Protein AF-A0A6N4QS12-F1 (afdb_monomer_lite)

Sequence (215 aa):
MDNYFQKQSEAKKLLQSVQGITNFDAVATWDSNASDQIKILFESNFVLNNQINDLNKQLIKAKTDYQSIPFFKRLFTSKFPIRKIENQISLSKSHISENTSLAEQLQEWIDKTPDDISQAKALLVELKQIKKELTILKKEISASIRSTNQQARAKNSQIANQYFSNSKYKQIQRIGVRAEKESALRMHESEKEEVESQIIEVEKMILWIERIKNS

Radius of gyration: 29.49 Å; chains: 1; bounding box: 70×46×79 Å

Organism: NCBI:txid2484968

pLDDT: mean 92.4, std 5.66, range [53.25, 98.06]

Structure (mmCIF, N/CA/C/O backbone):
data_AF-A0A6N4QS12-F1
#
_entry.id   AF-A0A6N4QS12-F1
#
loop_
_atom_site.group_PDB
_atom_site.id
_atom_site.type_symbol
_atom_site.label_atom_id
_atom_site.label_alt_id
_atom_site.label_comp_id
_atom_site.label_asym_id
_atom_site.label_entity_id
_atom_site.label_seq_id
_atom_site.pdbx_PDB_ins_code
_atom_site.Cartn_x
_atom_site.Cartn_y
_atom_site.Cartn_z
_atom_site.occupancy
_atom_site.B_iso_or_equiv
_atom_site.auth_seq_id
_atom_site.auth_comp_id
_atom_site.auth_asym_id
_atom_site.auth_atom_id
_atom_site.pdbx_PDB_model_num
ATOM 1 N N . MET A 1 1 ? 9.497 9.973 -25.816 1.00 53.25 1 MET A N 1
ATOM 2 C CA . MET A 1 1 ? 9.010 10.022 -24.419 1.00 53.25 1 MET A CA 1
ATOM 3 C C . MET A 1 1 ? 7.510 9.772 -24.345 1.00 53.25 1 MET A C 1
ATOM 5 O O . MET A 1 1 ? 7.083 9.151 -23.386 1.00 53.25 1 MET A O 1
ATOM 9 N N . ASP A 1 2 ? 6.741 10.163 -25.363 1.00 60.22 2 ASP A N 1
ATOM 10 C CA . ASP A 1 2 ? 5.268 10.094 -25.379 1.00 60.22 2 ASP A CA 1
ATOM 11 C C . ASP A 1 2 ? 4.677 8.699 -25.112 1.00 60.22 2 ASP A C 1
ATOM 13 O O . ASP A 1 2 ? 3.676 8.579 -24.415 1.00 60.22 2 ASP A O 1
ATOM 17 N N . ASN A 1 3 ? 5.353 7.633 -25.551 1.00 75.00 3 ASN A N 1
ATOM 18 C CA . ASN A 1 3 ? 4.893 6.258 -25.331 1.00 75.00 3 ASN A CA 1
ATOM 19 C C . ASN A 1 3 ? 4.964 5.825 -23.841 1.00 75.00 3 ASN A C 1
ATOM 21 O O . ASN A 1 3 ? 4.116 5.076 -23.370 1.00 75.00 3 ASN A O 1
ATOM 25 N N . TYR A 1 4 ? 5.914 6.343 -23.047 1.00 75.69 4 TYR A N 1
ATOM 26 C CA . TYR A 1 4 ? 6.020 5.984 -21.620 1.00 75.69 4 TYR A CA 1
ATOM 27 C C . TYR A 1 4 ? 4.873 6.569 -20.793 1.00 75.69 4 TYR A C 1
ATOM 29 O O . TYR A 1 4 ? 4.235 5.857 -20.020 1.00 75.69 4 TYR A O 1
ATOM 37 N N . PHE A 1 5 ? 4.578 7.854 -20.997 1.00 80.12 5 PHE A N 1
ATOM 38 C CA . PHE A 1 5 ? 3.471 8.519 -20.312 1.00 80.12 5 PHE A CA 1
ATOM 39 C C . PHE A 1 5 ? 2.121 7.924 -20.706 1.00 80.12 5 PHE A C 1
ATOM 41 O O . PHE A 1 5 ? 1.229 7.835 -19.865 1.00 80.12 5 PHE A O 1
ATOM 48 N N . GLN A 1 6 ? 1.981 7.471 -21.954 1.00 87.88 6 GLN A N 1
ATOM 49 C CA . GLN A 1 6 ? 0.783 6.772 -22.397 1.00 87.88 6 GLN A CA 1
ATOM 50 C C . GLN A 1 6 ? 0.578 5.457 -21.629 1.00 87.88 6 GLN A C 1
ATOM 52 O O . GLN A 1 6 ? -0.483 5.272 -21.037 1.00 87.88 6 GLN A O 1
ATOM 57 N N . LYS A 1 7 ? 1.609 4.606 -21.533 1.00 88.25 7 LYS A N 1
ATOM 58 C CA . LYS A 1 7 ? 1.544 3.334 -20.786 1.00 88.25 7 LYS A CA 1
ATOM 59 C C . LYS A 1 7 ? 1.200 3.532 -19.307 1.00 88.25 7 LYS A C 1
ATOM 61 O O . LYS A 1 7 ? 0.368 2.820 -18.749 1.00 88.25 7 LYS A O 1
ATOM 66 N N . GLN A 1 8 ? 1.810 4.525 -18.661 1.00 90.75 8 GLN A N 1
ATOM 67 C CA . GLN A 1 8 ? 1.498 4.857 -17.268 1.00 90.75 8 GLN A CA 1
ATOM 68 C C . GLN A 1 8 ? 0.075 5.412 -17.111 1.00 90.75 8 GLN A C 1
ATOM 70 O O . GLN A 1 8 ? -0.607 5.106 -16.136 1.00 90.75 8 GLN A O 1
ATOM 75 N N . SER A 1 9 ? -0.384 6.224 -18.066 1.00 92.62 9 SER A N 1
ATOM 76 C CA . SER A 1 9 ? -1.746 6.768 -18.081 1.00 92.62 9 SER A CA 1
ATOM 77 C C . SER A 1 9 ? -2.791 5.662 -18.212 1.00 92.62 9 SER A C 1
ATOM 79 O O . SER A 1 9 ? -3.781 5.665 -17.487 1.00 92.62 9 SER A O 1
ATOM 81 N N . GLU A 1 10 ? -2.554 4.683 -19.081 1.00 93.69 10 GLU A N 1
ATOM 82 C CA . GLU A 1 10 ? -3.431 3.521 -19.258 1.00 93.69 10 GLU A CA 1
ATOM 83 C C . GLU A 1 10 ? -3.508 2.667 -17.986 1.00 93.69 10 GLU A C 1
ATOM 85 O O . GLU A 1 10 ? -4.609 2.365 -17.529 1.00 93.69 10 GLU A O 1
ATOM 90 N N . ALA A 1 11 ? -2.375 2.386 -17.333 1.00 93.94 11 ALA A N 1
ATOM 91 C CA . ALA A 1 11 ? -2.362 1.685 -16.045 1.00 93.94 11 ALA A CA 1
ATOM 92 C C . ALA A 1 11 ? -3.146 2.446 -14.959 1.00 93.94 11 ALA A C 1
ATOM 94 O O . ALA A 1 11 ? -3.966 1.866 -14.250 1.00 93.94 11 ALA A O 1
ATOM 95 N N . LYS A 1 12 ? -2.963 3.771 -14.868 1.00 94.62 12 LYS A N 1
ATOM 96 C CA . LYS A 1 12 ? -3.715 4.623 -13.929 1.00 94.62 12 LYS A CA 1
ATOM 97 C C . LYS A 1 12 ? -5.219 4.612 -14.215 1.00 94.62 12 LYS A C 1
ATOM 99 O O . LYS A 1 12 ? -6.007 4.604 -13.275 1.00 94.62 12 LYS A O 1
ATOM 104 N N . LYS A 1 13 ? -5.628 4.580 -15.487 1.00 94.62 13 LYS A N 1
ATOM 105 C CA . LYS A 1 13 ? -7.044 4.456 -15.872 1.00 94.62 13 LYS A CA 1
ATOM 106 C C . LYS A 1 13 ? -7.632 3.114 -15.441 1.00 94.62 13 LYS A C 1
ATOM 108 O O . LYS A 1 13 ? -8.736 3.107 -14.908 1.00 94.62 13 LYS A O 1
ATOM 113 N N . LEU A 1 14 ? -6.898 2.014 -15.621 1.00 95.06 14 LEU A N 1
ATOM 114 C CA . LEU A 1 14 ? -7.337 0.685 -15.178 1.00 95.06 14 LEU A CA 1
ATOM 115 C C . LEU A 1 14 ? -7.506 0.621 -13.655 1.00 95.06 14 LEU A C 1
ATOM 117 O O . LEU A 1 14 ? -8.523 0.126 -13.173 1.00 95.06 14 LEU A O 1
ATOM 121 N N . LEU A 1 15 ? -6.567 1.196 -12.898 1.00 94.50 15 LEU A N 1
ATOM 122 C CA . LEU A 1 15 ? -6.684 1.304 -11.440 1.00 94.50 15 LEU A CA 1
ATOM 123 C C . LEU A 1 15 ? -7.900 2.136 -11.012 1.00 94.50 15 LEU A C 1
ATOM 125 O O . LEU A 1 15 ? -8.557 1.814 -10.029 1.00 94.50 15 LEU A O 1
ATOM 129 N N . GLN A 1 16 ? -8.237 3.193 -11.751 1.00 93.56 16 GLN A N 1
ATOM 130 C CA . GLN A 1 16 ? -9.431 3.995 -11.470 1.00 93.56 16 GLN A CA 1
ATOM 131 C C . GLN A 1 16 ? -10.731 3.264 -11.832 1.00 93.56 16 GLN A C 1
ATOM 133 O O . GLN A 1 16 ? -11.745 3.455 -11.162 1.00 93.56 16 GLN A O 1
ATOM 138 N N . SER A 1 17 ? -10.723 2.424 -12.871 1.00 93.38 17 SER A N 1
ATOM 139 C CA . SER A 1 17 ? -11.929 1.734 -13.337 1.00 93.38 17 SER A CA 1
ATOM 140 C C . SER A 1 17 ? -12.333 0.538 -12.476 1.00 93.38 17 SER A C 1
ATOM 142 O O . SER A 1 17 ? -13.493 0.139 -12.544 1.00 93.38 17 SER A O 1
ATOM 144 N N . VAL A 1 18 ? -11.433 -0.018 -11.654 1.00 92.25 18 VAL A N 1
ATOM 145 C CA . VAL A 1 18 ? -11.703 -1.231 -10.850 1.00 92.25 18 VAL A CA 1
ATOM 146 C C . VAL A 1 18 ? -12.925 -1.069 -9.933 1.00 92.25 18 VAL A C 1
ATOM 148 O O . VAL A 1 18 ? -13.795 -1.936 -9.841 1.00 92.25 18 VAL A O 1
ATOM 151 N N . GLN A 1 19 ? -13.098 0.119 -9.347 1.00 86.25 19 GLN A N 1
ATOM 152 C CA . GLN A 1 19 ? -14.243 0.437 -8.488 1.00 86.25 19 GLN A CA 1
ATOM 153 C C . GLN A 1 19 ? -15.570 0.538 -9.255 1.00 86.25 19 GLN A C 1
ATOM 155 O O . GLN A 1 19 ? -16.639 0.522 -8.642 1.00 86.25 19 GLN A O 1
ATOM 160 N N . GLY A 1 20 ? -15.525 0.644 -10.584 1.00 89.25 20 GLY A N 1
ATOM 161 C CA . GLY A 1 20 ? -16.687 0.683 -11.468 1.00 89.25 20 GLY A CA 1
ATOM 162 C C . GLY A 1 20 ? -17.185 -0.692 -11.910 1.00 89.25 20 GLY A C 1
ATOM 163 O O . GLY A 1 20 ? -18.248 -0.763 -12.517 1.00 89.25 20 GLY A O 1
ATOM 164 N N . ILE A 1 21 ? -16.462 -1.774 -11.603 1.00 91.50 21 ILE A N 1
ATOM 165 C CA . ILE A 1 21 ? -16.821 -3.128 -12.039 1.00 91.50 21 ILE A CA 1
ATOM 166 C C . ILE A 1 21 ? -18.087 -3.606 -11.325 1.00 91.50 21 ILE A C 1
ATOM 168 O O . ILE A 1 21 ? -18.185 -3.543 -10.095 1.00 91.50 21 ILE A O 1
ATOM 172 N N . THR A 1 22 ? -19.066 -4.075 -12.096 1.00 90.81 22 THR A N 1
ATOM 173 C CA . THR A 1 22 ? -20.375 -4.479 -11.572 1.00 90.81 22 THR A CA 1
ATOM 174 C C . THR A 1 22 ? -20.679 -5.959 -11.713 1.00 90.81 22 THR A C 1
ATOM 176 O O . THR A 1 22 ? -21.564 -6.398 -11.009 1.00 90.81 22 THR A O 1
ATOM 179 N N . ASN A 1 23 ? -19.998 -6.740 -12.552 1.00 92.94 23 ASN A N 1
ATOM 180 C CA . ASN A 1 23 ? -20.295 -8.166 -12.747 1.00 92.94 23 ASN A CA 1
ATOM 181 C C . ASN A 1 23 ? -19.023 -8.971 -13.066 1.00 92.94 23 ASN A C 1
ATOM 183 O O . ASN A 1 23 ? -17.971 -8.384 -13.326 1.00 92.94 23 ASN A O 1
ATOM 187 N N . PHE A 1 24 ? -19.125 -10.304 -13.042 1.00 92.62 24 PHE A N 1
ATOM 188 C CA . PHE A 1 24 ? -17.984 -11.208 -13.249 1.00 92.62 24 PHE A CA 1
ATOM 189 C C . PHE A 1 24 ? -17.402 -11.157 -14.674 1.00 92.62 24 PHE A C 1
ATOM 191 O O . PHE A 1 24 ? -16.196 -11.290 -14.850 1.00 92.62 24 PHE A O 1
ATOM 198 N N . ASP A 1 25 ? -18.212 -10.878 -15.698 1.00 92.62 25 ASP A N 1
ATOM 199 C CA . ASP A 1 25 ? -17.697 -10.724 -17.068 1.00 92.62 25 ASP A CA 1
ATOM 200 C C . ASP A 1 25 ? -16.813 -9.470 -17.199 1.00 92.62 25 ASP A C 1
ATOM 202 O O . ASP A 1 25 ? -15.766 -9.474 -17.856 1.00 92.62 25 ASP A O 1
ATOM 206 N N . ALA A 1 26 ? -17.214 -8.380 -16.538 1.00 92.62 26 ALA A N 1
ATOM 207 C CA . ALA A 1 26 ? -16.441 -7.148 -16.461 1.00 92.62 26 ALA A CA 1
ATOM 208 C C . ALA A 1 26 ? -15.182 -7.315 -15.599 1.00 92.62 26 ALA A C 1
ATOM 210 O O . ALA A 1 26 ? -14.161 -6.719 -15.937 1.00 92.62 26 ALA A O 1
ATOM 211 N N . VAL A 1 27 ? -15.242 -8.138 -14.544 1.00 93.44 27 VAL A N 1
ATOM 212 C CA . VAL A 1 27 ? -14.065 -8.593 -13.784 1.00 93.44 27 VAL A CA 1
ATOM 213 C C . VAL A 1 27 ? -13.073 -9.273 -14.724 1.00 93.44 27 VAL A C 1
ATOM 215 O O . VAL A 1 27 ? -11.980 -8.752 -14.912 1.00 93.44 27 VAL A O 1
ATOM 218 N N . ALA A 1 28 ? -13.482 -10.339 -15.417 1.00 93.62 28 ALA A N 1
ATOM 219 C CA . ALA A 1 28 ? -12.588 -11.111 -16.281 1.00 93.62 28 ALA A CA 1
ATOM 220 C C . ALA A 1 28 ? -11.969 -10.252 -17.398 1.00 93.62 28 ALA A C 1
ATOM 222 O O . ALA A 1 28 ? -10.786 -10.367 -17.724 1.00 93.62 28 ALA A O 1
ATOM 223 N N . THR A 1 29 ? -12.764 -9.340 -17.967 1.00 94.94 29 THR A N 1
ATOM 224 C CA . THR A 1 29 ? -12.281 -8.382 -18.971 1.00 94.94 29 THR A CA 1
ATOM 225 C C . THR A 1 29 ? -11.250 -7.421 -18.377 1.00 94.94 29 THR A C 1
ATOM 227 O O . THR A 1 29 ? -10.229 -7.134 -19.006 1.00 94.94 29 THR A O 1
ATOM 230 N N . TRP A 1 30 ? -11.506 -6.899 -17.177 1.00 96.31 30 TRP A N 1
ATOM 231 C CA . TRP A 1 30 ? -10.589 -5.993 -16.494 1.00 96.31 30 TRP A CA 1
ATOM 232 C C . TRP A 1 30 ? -9.296 -6.703 -16.077 1.00 96.31 30 TRP A C 1
ATOM 234 O O . TRP A 1 30 ? -8.229 -6.166 -16.365 1.00 96.31 30 TRP A O 1
ATOM 244 N N . ASP A 1 31 ? -9.370 -7.913 -15.520 1.00 95.00 31 ASP A N 1
ATOM 245 C CA . ASP A 1 31 ? -8.207 -8.712 -15.108 1.00 95.00 31 ASP A CA 1
ATOM 246 C C . ASP A 1 31 ? -7.300 -9.050 -16.291 1.00 95.00 31 ASP A C 1
ATOM 248 O O . ASP A 1 31 ? -6.075 -8.927 -16.196 1.00 95.00 31 ASP A O 1
ATOM 252 N N . SER A 1 32 ? -7.884 -9.408 -17.440 1.00 95.88 32 SER A N 1
ATOM 253 C CA . SER A 1 32 ? -7.122 -9.628 -18.674 1.00 95.88 32 SER A CA 1
ATOM 254 C C . SER A 1 32 ? -6.387 -8.357 -19.103 1.00 95.88 32 SER A C 1
ATOM 256 O O . SER A 1 32 ? -5.185 -8.395 -19.368 1.00 95.88 32 SER A O 1
ATOM 258 N N . ASN A 1 33 ? -7.079 -7.213 -19.125 1.00 96.50 33 ASN A N 1
ATOM 259 C CA . ASN A 1 33 ? -6.479 -5.931 -19.501 1.00 96.50 33 ASN A CA 1
ATOM 260 C C . ASN A 1 33 ? -5.392 -5.486 -18.508 1.00 96.50 33 ASN A C 1
ATOM 262 O O . ASN A 1 33 ? -4.348 -4.980 -18.917 1.00 96.50 33 ASN A O 1
ATOM 266 N N . ALA A 1 34 ? -5.619 -5.678 -17.208 1.00 96.62 34 ALA A N 1
ATOM 267 C CA . ALA A 1 34 ? -4.659 -5.378 -16.152 1.00 96.62 34 ALA A CA 1
ATOM 268 C C . ALA A 1 34 ? -3.407 -6.255 -16.282 1.00 96.62 34 ALA A C 1
ATOM 270 O O . ALA A 1 34 ? -2.291 -5.733 -16.272 1.00 96.62 34 ALA A O 1
ATOM 271 N N . SER A 1 35 ? -3.585 -7.559 -16.502 1.00 96.44 35 SER A N 1
ATOM 272 C CA . SER A 1 35 ? -2.497 -8.519 -16.719 1.00 96.44 35 SER A CA 1
ATOM 273 C C . SER A 1 35 ? -1.647 -8.165 -17.938 1.00 96.44 35 SER A C 1
ATOM 275 O O . SER A 1 35 ? -0.416 -8.220 -17.888 1.00 96.44 35 SER A O 1
ATOM 277 N N . ASP A 1 36 ? -2.280 -7.769 -19.039 1.00 97.19 36 ASP A N 1
ATOM 278 C CA . ASP A 1 36 ? -1.564 -7.343 -20.240 1.00 97.19 36 ASP A CA 1
ATOM 279 C C . ASP A 1 36 ? -0.833 -6.015 -20.024 1.00 97.19 36 ASP A C 1
ATOM 281 O O . ASP A 1 36 ? 0.325 -5.874 -20.431 1.00 97.19 36 ASP A O 1
ATOM 285 N N . GLN A 1 37 ? -1.429 -5.075 -19.287 1.00 97.06 37 GLN A N 1
ATOM 286 C CA . GLN A 1 37 ? -0.754 -3.827 -18.946 1.00 97.06 37 GLN A CA 1
ATOM 287 C C . GLN A 1 37 ? 0.457 -4.045 -18.035 1.00 97.06 37 GLN A C 1
ATOM 289 O O . GLN A 1 37 ? 1.492 -3.404 -18.232 1.00 97.06 37 GLN A O 1
ATOM 294 N N . ILE A 1 38 ? 0.379 -4.975 -17.080 1.00 97.12 38 ILE A N 1
ATOM 295 C CA . ILE A 1 38 ? 1.519 -5.375 -16.241 1.00 97.12 38 ILE A CA 1
ATOM 296 C C . ILE A 1 38 ? 2.683 -5.858 -17.120 1.00 97.12 38 ILE A C 1
ATOM 298 O O . ILE A 1 38 ? 3.818 -5.404 -16.942 1.00 97.12 38 ILE A O 1
ATOM 302 N N . LYS A 1 39 ? 2.419 -6.708 -18.123 1.00 96.75 39 LYS A N 1
ATOM 303 C CA . LYS A 1 39 ? 3.451 -7.165 -19.075 1.00 96.75 39 LYS A CA 1
ATOM 304 C C . LYS A 1 39 ? 4.069 -5.989 -19.833 1.00 96.75 39 LYS A C 1
ATOM 306 O O . LYS A 1 39 ? 5.293 -5.874 -19.885 1.00 96.75 39 LYS A O 1
ATOM 311 N N . ILE A 1 40 ? 3.244 -5.071 -20.343 1.00 95.81 40 ILE A N 1
ATOM 312 C CA . ILE A 1 40 ? 3.698 -3.870 -21.067 1.00 95.81 40 ILE A CA 1
ATOM 313 C C . ILE A 1 40 ? 4.604 -2.986 -20.190 1.00 95.81 40 ILE A C 1
ATOM 315 O O . ILE A 1 40 ? 5.596 -2.426 -20.682 1.00 95.81 40 ILE A O 1
ATOM 319 N N . LEU A 1 41 ? 4.290 -2.848 -18.897 1.00 95.62 41 LEU A N 1
ATOM 320 C CA . LEU A 1 41 ? 5.113 -2.113 -17.931 1.00 95.62 41 LEU A CA 1
ATOM 321 C C . LEU A 1 41 ? 6.453 -2.820 -17.677 1.00 95.62 41 LEU A C 1
ATOM 323 O O . LEU A 1 41 ? 7.495 -2.159 -17.665 1.00 95.62 41 LEU A O 1
ATOM 327 N N . PHE A 1 42 ? 6.468 -4.149 -17.551 1.00 95.31 42 PHE A N 1
ATOM 328 C CA . PHE A 1 42 ? 7.712 -4.910 -17.391 1.00 95.31 42 PHE A CA 1
ATOM 329 C C . PHE A 1 42 ? 8.604 -4.871 -18.634 1.00 95.31 42 PHE A C 1
ATOM 331 O O . PHE A 1 42 ? 9.811 -4.647 -18.514 1.00 95.31 42 PHE A O 1
ATOM 338 N N . GLU A 1 43 ? 8.034 -4.994 -19.831 1.00 95.25 43 GLU A N 1
ATOM 339 C CA . GLU A 1 43 ? 8.768 -4.807 -21.088 1.00 95.25 43 GLU A CA 1
ATOM 340 C C . GLU A 1 43 ? 9.363 -3.397 -21.176 1.00 95.25 43 GLU A C 1
ATOM 342 O O . GLU A 1 43 ? 10.527 -3.212 -21.539 1.00 95.25 43 GLU A O 1
ATOM 347 N N . SER A 1 44 ? 8.591 -2.384 -20.772 1.00 94.19 44 SER A N 1
ATOM 348 C CA . SER A 1 44 ? 9.073 -1.005 -20.674 1.00 94.19 44 SER A CA 1
ATOM 349 C C . SER A 1 44 ? 10.251 -0.879 -19.703 1.00 94.19 44 SER A C 1
ATOM 351 O O . SER A 1 44 ? 11.224 -0.187 -20.005 1.00 94.19 44 SER A O 1
ATOM 353 N N . ASN A 1 45 ? 10.196 -1.552 -18.553 1.00 95.00 45 ASN A N 1
ATOM 354 C CA . ASN A 1 45 ? 11.288 -1.564 -17.580 1.00 95.00 45 ASN A CA 1
ATOM 355 C C . ASN A 1 45 ? 12.541 -2.241 -18.138 1.00 95.00 45 ASN A C 1
ATOM 357 O O . ASN A 1 45 ? 13.649 -1.753 -17.914 1.00 95.00 45 ASN A O 1
ATOM 361 N N . PHE A 1 46 ? 12.390 -3.323 -18.903 1.00 95.75 46 PHE A N 1
ATOM 362 C CA . PHE A 1 46 ? 13.508 -3.975 -19.581 1.00 95.75 46 PHE A CA 1
ATOM 363 C C . PHE A 1 46 ? 14.207 -3.026 -20.567 1.00 95.75 46 PHE A C 1
ATOM 365 O O . PHE A 1 46 ? 15.431 -2.879 -20.527 1.00 95.75 46 PHE A O 1
ATOM 372 N N . VAL A 1 47 ? 13.439 -2.309 -21.394 1.00 94.94 47 VAL A N 1
ATOM 373 C CA . VAL A 1 47 ? 13.980 -1.307 -22.331 1.00 94.94 47 VAL A CA 1
ATOM 374 C C . VAL A 1 47 ? 14.708 -0.183 -21.587 1.00 94.94 47 VAL A C 1
ATOM 376 O O . VAL A 1 47 ? 15.837 0.159 -21.947 1.00 94.94 47 VAL A O 1
ATOM 379 N N . LEU A 1 48 ? 14.111 0.360 -20.521 1.00 94.44 48 LEU A N 1
ATOM 380 C CA . LEU A 1 48 ? 14.726 1.417 -19.710 1.00 94.44 48 LEU A CA 1
ATOM 381 C C . LEU A 1 48 ? 16.014 0.947 -19.024 1.00 94.44 48 LEU A C 1
ATOM 383 O O . LEU A 1 48 ? 16.986 1.698 -18.979 1.00 94.44 48 LEU A O 1
ATOM 387 N N . ASN A 1 49 ? 16.065 -0.293 -18.537 1.00 96.19 49 ASN A N 1
ATOM 388 C CA . ASN A 1 49 ? 17.277 -0.868 -17.953 1.00 96.19 49 ASN A CA 1
ATOM 389 C C . ASN A 1 49 ? 18.407 -0.990 -18.982 1.00 96.19 49 ASN A C 1
ATOM 391 O O . ASN A 1 49 ? 19.545 -0.613 -18.691 1.00 96.19 49 ASN A O 1
ATOM 395 N N . ASN A 1 50 ? 18.104 -1.436 -20.202 1.00 96.19 50 ASN A N 1
ATOM 396 C CA . ASN A 1 50 ? 19.091 -1.473 -21.284 1.00 96.19 50 ASN A CA 1
ATOM 397 C C . ASN A 1 50 ? 19.594 -0.065 -21.632 1.00 96.19 50 ASN A C 1
ATOM 399 O O . ASN A 1 50 ? 20.802 0.154 -21.734 1.00 96.19 50 ASN A O 1
ATOM 403 N N . GLN A 1 51 ? 18.690 0.915 -21.703 1.00 95.44 51 GLN A N 1
ATOM 404 C CA . GLN A 1 51 ? 19.055 2.313 -21.921 1.00 95.44 51 GLN A CA 1
ATOM 405 C C . GLN A 1 51 ? 19.937 2.864 -20.789 1.00 95.44 51 GLN A C 1
ATOM 407 O O . GLN A 1 51 ? 20.926 3.543 -21.059 1.00 95.44 51 GLN A O 1
ATOM 412 N N . ILE A 1 52 ? 19.625 2.559 -19.526 1.00 95.75 52 ILE A N 1
ATOM 413 C CA . ILE A 1 52 ? 20.450 2.939 -18.369 1.00 95.75 52 ILE A CA 1
ATOM 414 C C . ILE A 1 52 ? 21.843 2.320 -18.480 1.00 95.75 52 ILE A C 1
ATOM 416 O O . ILE A 1 52 ? 22.830 3.010 -18.230 1.00 95.75 52 ILE A O 1
ATOM 420 N N . ASN A 1 53 ? 21.950 1.053 -18.878 1.00 96.31 53 ASN A N 1
ATOM 421 C CA . ASN A 1 53 ? 23.238 0.384 -19.051 1.00 96.31 53 ASN A CA 1
ATOM 422 C C . ASN A 1 53 ? 24.099 1.075 -20.114 1.00 96.31 53 ASN A C 1
ATOM 424 O O . ASN A 1 53 ? 25.288 1.311 -19.887 1.00 96.31 53 ASN A O 1
ATOM 428 N N . ASP A 1 54 ? 23.509 1.471 -21.240 1.00 96.50 54 ASP A N 1
ATOM 429 C CA . ASP A 1 54 ? 24.235 2.192 -22.285 1.00 96.50 54 ASP A CA 1
ATOM 430 C C . ASP A 1 54 ? 24.583 3.628 -21.880 1.00 96.50 54 ASP A C 1
ATOM 432 O O . ASP A 1 54 ? 25.708 4.079 -22.115 1.00 96.50 54 ASP A O 1
ATOM 436 N N . LEU A 1 55 ? 23.681 4.330 -21.188 1.00 95.56 55 LEU A N 1
ATOM 437 C CA . LEU A 1 55 ? 23.967 5.645 -20.608 1.00 95.56 55 LEU A CA 1
ATOM 438 C C . LEU A 1 55 ? 25.075 5.570 -19.552 1.00 95.56 55 LEU A C 1
ATOM 440 O O . LEU A 1 55 ? 25.915 6.462 -19.499 1.00 95.56 55 LEU A O 1
ATOM 444 N N . ASN A 1 56 ? 25.141 4.505 -18.751 1.00 96.50 56 ASN A N 1
ATOM 445 C CA . ASN A 1 56 ? 26.222 4.290 -17.788 1.00 96.50 56 ASN A CA 1
ATOM 446 C C . ASN A 1 56 ? 27.574 4.108 -18.490 1.00 96.50 56 ASN A C 1
ATOM 448 O O . ASN A 1 56 ? 28.559 4.714 -18.069 1.00 96.50 56 ASN A O 1
ATOM 452 N N . LYS A 1 57 ? 27.636 3.344 -19.591 1.00 96.19 57 LYS A N 1
ATOM 453 C CA . LYS A 1 57 ? 28.862 3.229 -20.408 1.00 96.19 57 LYS A CA 1
ATOM 454 C C . LYS A 1 57 ? 29.290 4.595 -20.955 1.00 96.19 57 LYS A C 1
ATOM 456 O O . LYS A 1 57 ? 30.463 4.958 -20.862 1.00 96.19 57 LYS A O 1
ATOM 461 N N . GLN A 1 58 ? 28.340 5.376 -21.476 1.00 94.88 58 GLN A N 1
ATOM 462 C CA . GLN A 1 58 ? 28.599 6.739 -21.956 1.00 94.88 58 GLN A CA 1
ATOM 463 C C . GLN A 1 58 ? 29.046 7.673 -20.825 1.00 94.88 58 GLN A C 1
ATOM 465 O O . GLN A 1 58 ? 29.948 8.482 -21.025 1.00 94.88 58 GLN A O 1
ATOM 470 N N . LEU A 1 59 ? 28.461 7.542 -19.633 1.00 94.38 59 LEU A N 1
ATOM 471 C CA . LEU A 1 59 ? 28.812 8.329 -18.455 1.00 94.38 59 LEU A CA 1
ATOM 472 C C . LEU A 1 59 ? 30.243 8.048 -18.004 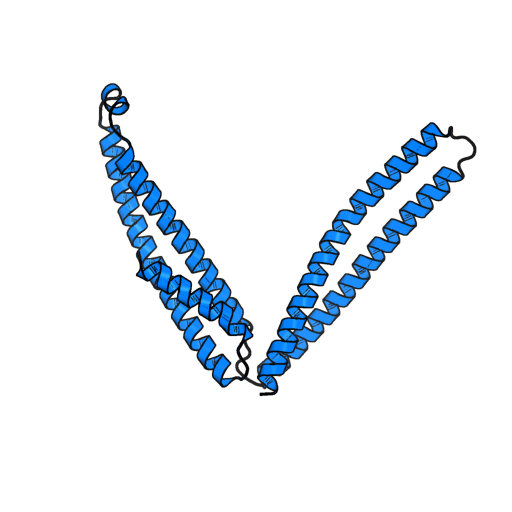1.00 94.38 59 LEU A C 1
ATOM 474 O O . LEU A 1 59 ? 30.979 8.987 -17.711 1.00 94.38 59 LEU A O 1
ATOM 478 N N . ILE A 1 60 ? 30.635 6.772 -17.955 1.00 94.62 60 ILE A N 1
ATOM 479 C CA . ILE A 1 60 ? 32.003 6.363 -17.620 1.00 94.62 60 ILE A CA 1
ATOM 480 C C . ILE A 1 60 ? 32.971 6.983 -18.625 1.00 94.62 60 ILE A C 1
ATOM 482 O O . ILE A 1 60 ? 33.890 7.678 -18.203 1.00 94.62 60 ILE A O 1
ATOM 486 N N . LYS A 1 61 ? 32.709 6.834 -19.931 1.00 93.88 61 LYS A N 1
ATOM 487 C CA . LYS A 1 61 ? 33.540 7.432 -20.986 1.00 93.88 61 LYS A CA 1
ATOM 488 C C . LYS A 1 61 ? 33.634 8.958 -20.858 1.00 93.88 61 LYS A C 1
ATOM 490 O O . LYS A 1 61 ? 34.721 9.520 -20.865 1.00 93.88 61 LYS A O 1
ATOM 495 N N . ALA A 1 62 ? 32.511 9.643 -20.654 1.00 91.50 62 ALA A N 1
ATOM 496 C CA . ALA A 1 62 ? 32.495 11.095 -20.481 1.00 91.50 62 ALA A CA 1
ATOM 497 C C . ALA A 1 62 ? 33.257 11.543 -19.219 1.00 91.50 62 ALA A C 1
ATOM 499 O O . ALA A 1 62 ? 33.909 12.587 -19.222 1.00 91.50 62 ALA A O 1
ATOM 500 N N . LYS A 1 63 ? 33.205 10.756 -18.135 1.00 92.31 63 LYS A N 1
ATOM 501 C CA . LYS A 1 63 ? 33.972 11.012 -16.908 1.00 92.31 63 LYS A CA 1
ATOM 502 C C . LYS A 1 63 ? 35.466 10.769 -17.114 1.00 92.31 63 LYS A C 1
ATOM 504 O O . LYS A 1 63 ? 36.248 11.602 -16.661 1.00 92.31 63 LYS A O 1
ATOM 509 N N . THR A 1 64 ? 35.865 9.701 -17.805 1.00 92.00 64 THR A N 1
ATOM 510 C CA . THR A 1 64 ? 37.279 9.433 -18.121 1.00 92.00 64 THR A CA 1
ATOM 511 C C . THR A 1 64 ? 37.852 10.498 -19.049 1.00 92.00 64 THR A C 1
ATOM 513 O O . THR A 1 64 ? 38.931 11.022 -18.777 1.00 92.00 64 THR A O 1
ATOM 516 N N . ASP A 1 65 ? 37.100 10.897 -20.077 1.00 89.19 65 ASP A N 1
ATOM 517 C CA . ASP A 1 65 ? 37.489 11.955 -21.015 1.00 89.19 65 ASP A CA 1
ATOM 518 C C . ASP A 1 65 ? 37.608 13.305 -20.299 1.00 89.19 65 ASP A C 1
ATOM 520 O O . ASP A 1 65 ? 38.526 14.075 -20.555 1.00 89.19 65 ASP A O 1
ATOM 524 N N . TYR A 1 66 ? 36.726 13.593 -19.338 1.00 89.19 66 TYR A N 1
ATOM 525 C CA . TYR A 1 66 ? 36.858 14.789 -18.510 1.00 89.19 66 TYR A CA 1
ATOM 526 C C . TYR A 1 66 ? 38.071 14.712 -17.575 1.00 89.19 66 TYR A C 1
ATOM 528 O O . TYR A 1 66 ? 38.753 15.712 -17.372 1.00 89.19 66 TYR A O 1
ATOM 536 N N . GLN A 1 67 ? 38.354 13.547 -16.986 1.00 89.69 67 GLN A N 1
ATOM 537 C CA . GLN A 1 67 ? 39.478 13.349 -16.065 1.00 89.69 67 GLN A CA 1
ATOM 538 C C . GLN A 1 67 ? 40.848 13.406 -16.750 1.00 89.69 67 GLN A C 1
ATOM 540 O O . GLN A 1 67 ? 41.806 13.816 -16.094 1.00 89.69 67 GLN A O 1
ATOM 545 N N . SER A 1 68 ? 40.938 13.054 -18.036 1.00 90.06 68 SER A N 1
ATOM 546 C CA . SER A 1 68 ? 42.173 13.145 -18.828 1.00 90.06 68 SER A CA 1
ATOM 547 C C . SER A 1 68 ? 42.576 14.591 -19.157 1.00 90.06 68 SER A C 1
ATOM 549 O O . SER A 1 68 ? 43.734 14.857 -19.481 1.00 90.06 68 SER A O 1
ATOM 551 N N . ILE A 1 69 ? 41.658 15.554 -19.013 1.00 89.38 69 ILE A N 1
ATOM 552 C CA . ILE A 1 69 ? 41.941 16.981 -19.193 1.00 89.38 69 ILE A CA 1
ATOM 553 C C . ILE A 1 69 ? 42.802 17.496 -18.017 1.00 89.38 69 ILE A C 1
ATOM 555 O O . ILE A 1 69 ? 42.459 17.275 -16.849 1.00 89.38 69 ILE A O 1
ATOM 559 N N . PRO A 1 70 ? 43.882 18.265 -18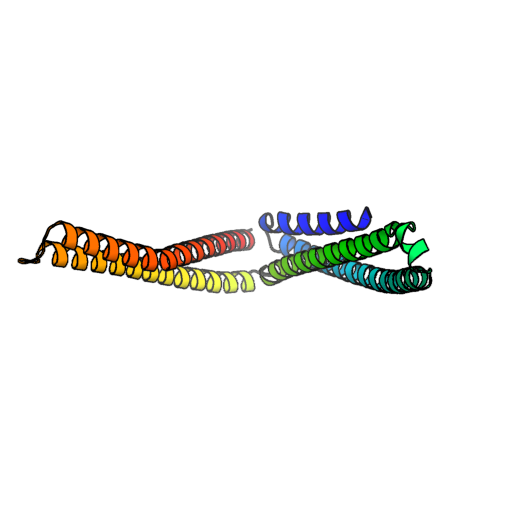.271 1.00 92.12 70 PRO A N 1
ATOM 560 C CA . PRO A 1 70 ? 44.676 18.891 -17.214 1.00 92.12 70 PRO A CA 1
ATOM 561 C C . PRO A 1 70 ? 43.822 19.710 -16.235 1.00 92.12 70 PRO A C 1
ATOM 563 O O . PRO A 1 70 ? 42.859 20.368 -16.632 1.00 92.12 70 PRO A O 1
ATOM 566 N N . PHE A 1 71 ? 44.182 19.701 -14.947 1.00 88.00 71 PHE A N 1
ATOM 567 C CA . PHE A 1 71 ? 43.394 20.317 -13.864 1.00 88.00 71 PHE A CA 1
ATOM 568 C C . PHE A 1 71 ? 42.953 21.762 -14.158 1.00 88.00 71 PHE A C 1
ATOM 570 O O . PHE A 1 71 ? 41.766 22.067 -14.067 1.00 88.00 71 PHE A O 1
ATOM 577 N N . PHE A 1 72 ? 43.867 22.626 -14.607 1.00 87.88 72 PHE A N 1
ATOM 578 C CA . PHE A 1 72 ? 43.545 24.026 -14.906 1.00 87.88 72 PHE A CA 1
ATOM 579 C C . PHE A 1 72 ? 42.556 24.194 -16.070 1.00 87.88 72 PHE A C 1
ATOM 581 O O . PHE A 1 72 ? 41.732 25.100 -16.040 1.00 87.88 72 PHE A O 1
ATOM 588 N N . LYS A 1 73 ? 42.563 23.294 -17.064 1.00 85.94 73 LYS A N 1
ATOM 589 C CA . LYS A 1 73 ? 41.588 23.313 -18.171 1.00 85.94 73 LYS A CA 1
ATOM 590 C C . LYS A 1 73 ? 40.216 22.784 -17.740 1.00 85.94 73 LYS A C 1
ATOM 592 O O . LYS A 1 73 ? 39.195 23.259 -18.236 1.00 85.94 73 LYS A O 1
ATOM 597 N N . ARG A 1 74 ? 40.160 21.861 -16.772 1.00 84.44 74 ARG A N 1
ATOM 598 C CA . ARG A 1 74 ? 38.897 21.335 -16.218 1.00 84.44 74 ARG A CA 1
ATOM 599 C C . ARG A 1 74 ? 38.051 22.399 -15.521 1.00 84.44 74 ARG A C 1
ATOM 601 O O . ARG A 1 74 ? 36.828 22.289 -15.571 1.00 84.44 74 ARG A O 1
ATOM 608 N N . LEU A 1 75 ? 38.677 23.417 -14.922 1.00 82.25 75 LEU A N 1
ATOM 609 C CA . LEU A 1 75 ? 37.983 24.531 -14.259 1.00 82.25 75 LEU A CA 1
ATOM 610 C C . LEU A 1 75 ? 37.140 25.372 -15.233 1.00 82.25 75 LEU A C 1
ATOM 612 O O . LEU A 1 75 ? 36.108 25.902 -14.837 1.00 82.25 75 LEU A O 1
ATOM 616 N N . PHE A 1 76 ? 37.537 25.427 -16.507 1.00 85.50 76 PHE A N 1
ATOM 617 C CA . PHE A 1 76 ? 36.829 26.160 -17.563 1.00 85.50 76 PHE A CA 1
ATOM 618 C C . PHE A 1 76 ? 36.038 25.242 -18.511 1.00 85.50 76 PHE A C 1
ATOM 620 O O . PHE A 1 76 ? 35.370 25.719 -19.425 1.00 85.50 76 PHE A O 1
ATOM 627 N N . THR A 1 77 ? 36.089 23.921 -18.304 1.00 83.94 77 THR A N 1
ATOM 628 C CA . THR A 1 77 ? 35.373 22.941 -19.133 1.00 83.94 77 THR A CA 1
ATOM 629 C C . THR A 1 77 ? 34.014 22.616 -18.515 1.00 83.94 77 THR A C 1
ATOM 631 O O . THR A 1 77 ? 33.919 22.212 -17.354 1.00 83.94 77 THR A O 1
ATOM 634 N N . SER A 1 78 ? 32.945 22.751 -19.302 1.00 83.56 78 SER A N 1
ATOM 635 C CA . SER A 1 78 ? 31.578 22.499 -18.838 1.00 83.56 78 SER A CA 1
ATOM 636 C C . SER A 1 78 ? 31.335 21.024 -18.490 1.00 83.56 78 SER A C 1
ATOM 638 O O . SER A 1 78 ? 31.588 20.130 -19.295 1.00 83.56 78 SER A O 1
ATOM 640 N N . LYS A 1 79 ? 30.751 20.767 -17.311 1.00 86.94 79 LYS A N 1
ATOM 641 C CA . LYS A 1 79 ? 30.253 19.437 -16.890 1.00 86.94 79 LYS A CA 1
ATOM 642 C C . LYS A 1 79 ? 28.846 19.122 -17.416 1.00 86.94 79 LYS A C 1
ATOM 644 O O . LYS A 1 79 ? 28.267 18.103 -17.047 1.00 86.94 79 LYS A O 1
ATOM 649 N N . PHE A 1 80 ? 28.275 19.994 -18.248 1.00 86.12 80 PHE A N 1
ATOM 650 C CA . PHE A 1 80 ? 26.929 19.841 -18.798 1.00 86.12 80 PHE A CA 1
ATOM 651 C C . PHE A 1 80 ? 26.647 18.476 -19.462 1.00 86.12 80 PHE A C 1
ATOM 653 O O . PHE A 1 80 ? 25.613 17.899 -19.132 1.00 86.12 80 PHE A O 1
ATOM 660 N N . PRO A 1 81 ? 27.517 17.898 -20.320 1.00 86.44 81 PRO A N 1
ATOM 661 C CA . PRO A 1 81 ? 27.230 16.598 -20.938 1.00 86.44 81 PRO A CA 1
ATOM 662 C C . PRO A 1 81 ? 27.157 15.456 -19.914 1.00 86.44 81 PRO A C 1
ATOM 664 O O . PRO A 1 81 ? 26.260 14.624 -19.998 1.00 86.44 81 PRO A O 1
ATOM 667 N N . ILE A 1 82 ? 28.032 15.462 -18.901 1.00 90.12 82 ILE A N 1
ATOM 668 C CA . ILE A 1 82 ? 28.006 14.485 -17.799 1.00 90.12 82 ILE A CA 1
ATOM 669 C C . ILE A 1 82 ? 26.695 14.618 -17.019 1.00 90.12 82 ILE A C 1
ATOM 671 O O . ILE A 1 82 ? 25.979 13.636 -16.849 1.00 90.12 82 ILE A O 1
ATOM 675 N N . ARG A 1 83 ? 26.335 15.847 -16.622 1.00 92.19 83 ARG A N 1
ATOM 676 C CA . ARG A 1 83 ? 25.082 16.120 -15.901 1.00 92.19 83 ARG A CA 1
ATOM 677 C C . ARG A 1 83 ? 23.847 15.731 -16.711 1.00 92.19 83 ARG A C 1
ATOM 679 O O . ARG A 1 83 ? 22.888 15.218 -16.150 1.00 92.19 83 ARG A O 1
ATOM 686 N N . LYS A 1 84 ? 23.857 15.950 -18.029 1.00 93.75 84 LYS A N 1
ATOM 687 C CA . LYS A 1 84 ? 22.755 15.560 -18.919 1.00 93.75 84 LYS A CA 1
ATOM 688 C C . LYS A 1 84 ? 22.542 14.044 -18.906 1.00 93.75 84 LYS A C 1
ATOM 690 O O . LYS A 1 84 ? 21.400 13.608 -18.794 1.00 93.75 84 LYS A O 1
ATOM 695 N N . ILE A 1 85 ? 23.620 13.262 -18.981 1.00 93.38 85 ILE A N 1
ATOM 696 C CA . ILE A 1 85 ? 23.557 11.794 -18.917 1.00 93.38 85 ILE A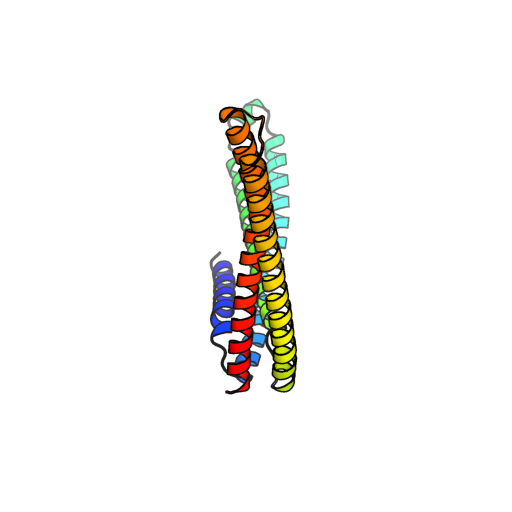 CA 1
ATOM 697 C C . ILE A 1 85 ? 23.092 11.335 -17.526 1.00 93.38 85 ILE A C 1
ATOM 699 O O . ILE A 1 85 ? 22.196 10.500 -17.431 1.00 93.38 85 ILE A O 1
ATOM 703 N N . GLU A 1 86 ? 23.628 11.916 -16.447 1.00 94.69 86 GLU A N 1
ATOM 704 C CA . GLU A 1 86 ? 23.198 11.617 -15.068 1.00 94.69 86 GLU A CA 1
ATOM 705 C C . GLU A 1 86 ? 21.702 11.891 -14.866 1.00 94.69 86 GLU A C 1
ATOM 707 O O . GLU A 1 86 ? 20.987 11.054 -14.313 1.00 94.69 86 GLU A O 1
ATOM 712 N N . ASN A 1 87 ? 21.202 13.012 -15.389 1.00 95.44 87 ASN A N 1
ATOM 713 C CA . ASN A 1 87 ? 19.781 13.345 -15.346 1.00 95.44 87 ASN A CA 1
ATOM 714 C C . ASN A 1 87 ? 18.933 12.336 -16.131 1.00 95.44 87 ASN A C 1
ATOM 716 O O . ASN A 1 87 ? 17.888 11.920 -15.643 1.00 95.44 87 ASN A O 1
ATOM 720 N N . GLN A 1 88 ? 19.370 11.902 -17.317 1.00 94.69 88 GLN A N 1
ATOM 721 C CA . GLN A 1 88 ? 18.648 10.893 -18.103 1.00 94.69 88 GLN A CA 1
ATOM 722 C C . GLN A 1 88 ? 18.593 9.530 -17.402 1.00 94.69 88 GLN A C 1
ATOM 724 O O . GLN A 1 88 ? 17.552 8.873 -17.428 1.00 94.69 88 GLN A O 1
ATOM 729 N N . ILE A 1 89 ? 19.680 9.121 -16.739 1.00 95.19 89 ILE A N 1
ATOM 730 C CA . ILE A 1 89 ? 19.705 7.906 -15.913 1.00 95.19 89 ILE A CA 1
ATOM 731 C C . ILE A 1 89 ? 18.726 8.045 -14.746 1.00 95.19 89 ILE A C 1
ATOM 733 O O . ILE A 1 89 ? 17.934 7.138 -14.506 1.00 95.19 89 ILE A O 1
ATOM 737 N N . SER A 1 90 ? 18.760 9.178 -14.039 1.00 95.94 90 SER A N 1
ATOM 738 C CA . SER A 1 90 ? 17.865 9.450 -12.908 1.00 95.94 90 SER A CA 1
ATOM 739 C C . SER A 1 90 ? 16.391 9.403 -13.324 1.00 95.94 90 SER A C 1
ATOM 741 O O . SER A 1 90 ? 15.599 8.687 -12.714 1.00 95.94 90 SER A O 1
ATOM 743 N N . LEU A 1 91 ? 16.041 10.074 -14.427 1.00 94.75 91 LEU A N 1
ATOM 744 C CA . LEU A 1 91 ? 14.689 10.047 -14.992 1.00 94.75 91 LEU A CA 1
ATOM 745 C C . LEU A 1 91 ? 14.257 8.624 -15.364 1.00 94.75 91 LEU A C 1
ATOM 747 O O . LEU A 1 91 ? 13.164 8.200 -15.002 1.00 94.75 91 LEU A O 1
ATOM 751 N N . SER A 1 92 ? 15.127 7.856 -16.024 1.00 94.38 92 SER A N 1
ATOM 752 C CA . SER A 1 92 ? 14.820 6.470 -16.408 1.00 94.38 92 SER A CA 1
ATOM 753 C C . SER A 1 92 ? 14.580 5.579 -15.183 1.00 94.38 92 SER A C 1
ATOM 755 O O . SER A 1 92 ? 13.640 4.789 -15.175 1.00 94.38 92 SER A O 1
ATOM 757 N N . LYS A 1 93 ? 15.371 5.744 -14.113 1.00 95.88 93 LYS A N 1
ATOM 758 C CA . LYS A 1 93 ? 15.165 5.039 -12.835 1.00 95.88 93 LYS A CA 1
ATOM 759 C C . LYS A 1 93 ? 13.849 5.424 -12.163 1.00 95.88 93 LYS A C 1
ATOM 761 O O . LYS A 1 93 ? 13.166 4.549 -11.642 1.00 95.88 93 LYS A O 1
ATOM 766 N N . SER A 1 94 ? 13.488 6.707 -12.196 1.00 95.00 94 SER A N 1
ATOM 767 C CA . SER A 1 94 ? 12.200 7.179 -11.680 1.00 95.00 94 SER A CA 1
ATOM 768 C C . SER A 1 94 ? 11.032 6.517 -12.412 1.00 95.00 94 SER A C 1
ATOM 770 O O . SER A 1 94 ? 10.103 6.045 -11.765 1.00 95.00 94 SER A O 1
ATOM 772 N N . HIS A 1 95 ? 11.098 6.422 -13.744 1.00 93.69 95 HIS A N 1
ATOM 773 C CA . HIS A 1 95 ? 10.065 5.745 -14.532 1.00 93.69 95 HIS A CA 1
ATOM 774 C C . HIS A 1 95 ? 9.981 4.248 -14.231 1.00 93.69 95 HIS A C 1
ATOM 776 O O . HIS A 1 95 ? 8.876 3.730 -14.117 1.00 93.69 95 HIS A O 1
ATOM 782 N N . ILE A 1 96 ? 11.117 3.562 -14.051 1.00 95.12 96 ILE A N 1
ATOM 783 C CA . ILE A 1 96 ? 11.116 2.153 -13.628 1.00 95.12 96 ILE A CA 1
ATOM 784 C C . ILE A 1 96 ? 10.404 2.001 -12.284 1.00 95.12 96 ILE A C 1
ATOM 786 O O . ILE A 1 96 ? 9.528 1.153 -12.159 1.00 95.12 96 ILE A O 1
ATOM 790 N N . SER A 1 97 ? 10.740 2.837 -11.297 1.00 96.06 97 SER A N 1
ATOM 791 C CA . SER A 1 97 ? 10.106 2.777 -9.975 1.00 96.06 97 SER A CA 1
ATOM 792 C C . SER A 1 97 ? 8.596 3.003 -10.046 1.00 96.06 97 SER A C 1
ATOM 794 O O . SER A 1 97 ? 7.845 2.299 -9.379 1.00 96.06 97 SER A O 1
ATOM 796 N N . GLU A 1 98 ? 8.145 3.968 -10.849 1.00 95.38 98 GLU A N 1
ATOM 797 C CA . GLU A 1 98 ? 6.717 4.239 -11.029 1.00 95.38 98 GLU A CA 1
ATOM 798 C C . GLU A 1 98 ? 6.007 3.085 -11.748 1.00 95.38 98 GLU A C 1
ATOM 800 O O . GLU A 1 98 ? 4.944 2.657 -11.311 1.00 95.38 98 GLU A O 1
ATOM 805 N N . ASN A 1 99 ? 6.603 2.537 -12.809 1.00 95.94 99 ASN A N 1
ATOM 806 C CA . ASN A 1 99 ? 6.051 1.390 -13.529 1.00 95.94 99 ASN A CA 1
ATOM 807 C C . ASN A 1 99 ? 5.924 0.161 -12.628 1.00 95.94 99 ASN A C 1
ATOM 809 O O . ASN A 1 99 ? 4.902 -0.515 -12.674 1.00 95.94 99 ASN A O 1
ATOM 813 N N . THR A 1 100 ? 6.939 -0.120 -11.807 1.00 96.31 100 THR A N 1
ATOM 814 C CA . THR A 1 100 ? 6.894 -1.224 -10.842 1.00 96.31 100 THR A CA 1
ATOM 815 C C . THR A 1 100 ? 5.779 -1.006 -9.826 1.00 96.31 100 THR A C 1
ATOM 817 O O . THR A 1 100 ? 4.967 -1.901 -9.631 1.00 96.31 100 THR A O 1
ATOM 820 N N . SER A 1 101 ? 5.660 0.202 -9.266 1.00 97.06 101 SER A N 1
ATOM 821 C CA . SER A 1 101 ? 4.587 0.517 -8.317 1.00 97.06 101 SER A CA 1
ATOM 822 C C . SER A 1 101 ? 3.188 0.382 -8.930 1.00 97.06 101 SER A C 1
ATOM 824 O O . SER A 1 101 ? 2.272 -0.105 -8.272 1.00 97.06 101 SER A O 1
ATOM 826 N N . LEU A 1 102 ? 3.001 0.788 -10.191 1.00 97.00 102 LEU A N 1
ATOM 827 C CA . LEU A 1 102 ? 1.726 0.619 -10.896 1.00 97.00 102 LEU A CA 1
ATOM 828 C C . LEU A 1 102 ? 1.421 -0.855 -11.185 1.00 97.00 102 LEU A C 1
ATOM 830 O O . LEU A 1 102 ? 0.272 -1.268 -11.055 1.00 97.00 102 LEU A O 1
ATOM 834 N N .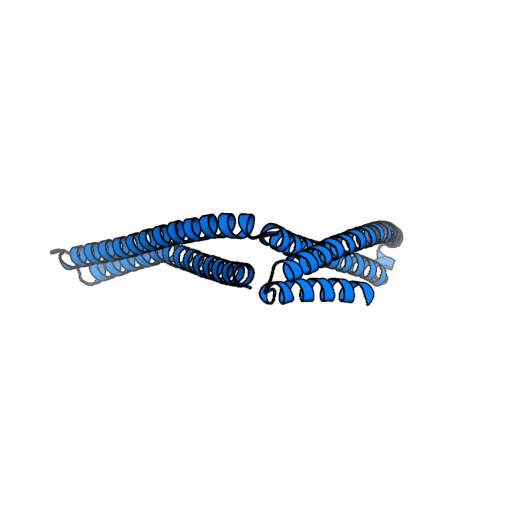 ALA A 1 103 ? 2.430 -1.640 -11.567 1.00 96.75 103 ALA A N 1
ATOM 835 C CA . ALA A 1 103 ? 2.272 -3.069 -11.808 1.00 96.75 103 ALA A CA 1
ATOM 836 C C . ALA A 1 103 ? 1.910 -3.826 -10.521 1.00 96.75 103 ALA A C 1
ATOM 838 O O . ALA A 1 103 ? 1.010 -4.658 -10.546 1.00 96.75 103 ALA A O 1
ATOM 839 N N . GLU A 1 104 ? 2.551 -3.494 -9.398 1.00 97.31 104 GLU A N 1
ATOM 840 C CA . GLU A 1 104 ? 2.234 -4.053 -8.077 1.00 97.31 104 GLU A CA 1
ATOM 841 C C . GLU A 1 104 ? 0.798 -3.730 -7.656 1.00 97.31 104 GLU A C 1
ATOM 843 O O . GLU A 1 104 ? 0.071 -4.628 -7.247 1.00 97.31 104 GLU A O 1
ATOM 848 N N . GLN A 1 105 ? 0.354 -2.480 -7.829 1.00 96.50 105 GLN A N 1
ATOM 849 C CA . GLN A 1 105 ? -1.030 -2.094 -7.532 1.00 96.50 105 GLN A CA 1
ATOM 850 C C . GLN A 1 105 ? -2.040 -2.839 -8.412 1.00 96.50 105 GLN A C 1
ATOM 852 O O . GLN A 1 105 ? -3.082 -3.262 -7.919 1.00 96.50 105 GLN A O 1
ATOM 857 N N . LEU A 1 106 ? -1.762 -2.999 -9.712 1.00 96.69 106 LEU A N 1
ATOM 858 C CA . LEU A 1 106 ? -2.637 -3.768 -10.603 1.00 96.69 106 LEU A CA 1
ATOM 859 C C . LEU A 1 106 ? -2.698 -5.238 -10.176 1.00 96.69 106 LEU A C 1
ATOM 861 O O . LEU A 1 106 ? -3.791 -5.792 -10.114 1.00 96.69 106 LEU A O 1
ATOM 865 N N . GLN A 1 107 ? -1.556 -5.839 -9.833 1.00 96.75 107 GLN A N 1
ATOM 866 C CA . GLN A 1 107 ? -1.496 -7.223 -9.367 1.00 96.75 107 GLN A CA 1
ATOM 867 C C . GLN A 1 107 ? -2.265 -7.414 -8.059 1.00 96.75 107 GLN A C 1
ATOM 869 O O . GLN A 1 107 ? -3.044 -8.350 -7.940 1.00 96.75 107 GLN A O 1
ATOM 874 N N . GLU A 1 108 ? -2.114 -6.494 -7.107 1.00 94.56 108 GLU A N 1
ATOM 875 C CA . GLU A 1 108 ? -2.849 -6.530 -5.843 1.00 94.56 108 GLU A CA 1
ATOM 876 C C . GLU A 1 108 ? -4.368 -6.503 -6.062 1.00 94.56 108 GLU A C 1
ATOM 878 O O . GLU A 1 108 ? -5.115 -7.162 -5.340 1.00 94.56 108 GLU A O 1
ATOM 883 N N . TRP A 1 109 ? -4.842 -5.744 -7.051 1.00 94.44 109 TRP A N 1
ATOM 884 C CA . TRP A 1 109 ? -6.260 -5.726 -7.396 1.00 94.44 109 TRP A CA 1
ATOM 885 C C . TRP A 1 109 ? -6.713 -6.998 -8.106 1.00 94.44 109 TRP A C 1
ATOM 887 O O . TRP A 1 109 ? -7.795 -7.476 -7.777 1.00 94.44 109 TRP A O 1
ATOM 897 N N . ILE A 1 110 ? -5.905 -7.565 -9.007 1.00 94.00 110 ILE A N 1
ATOM 898 C CA . ILE A 1 110 ? -6.186 -8.876 -9.617 1.00 94.00 110 ILE A CA 1
ATOM 899 C C . ILE A 1 110 ? -6.355 -9.926 -8.511 1.00 94.00 110 ILE A C 1
ATOM 901 O O . ILE A 1 110 ? -7.378 -10.596 -8.446 1.00 94.00 110 ILE A O 1
ATOM 905 N N . ASP A 1 111 ? -5.424 -9.984 -7.556 1.00 92.12 111 ASP A N 1
ATOM 906 C CA . ASP A 1 111 ? -5.450 -10.969 -6.466 1.00 92.12 111 ASP A CA 1
ATOM 907 C C . ASP A 1 111 ? -6.666 -10.807 -5.528 1.00 92.12 111 ASP A C 1
ATOM 909 O O . ASP A 1 111 ? -7.089 -11.756 -4.866 1.00 92.12 111 ASP A O 1
ATOM 913 N N . LYS A 1 112 ? -7.231 -9.597 -5.440 1.00 89.62 112 LYS A N 1
ATOM 914 C CA . LYS A 1 112 ? -8.404 -9.280 -4.605 1.00 89.62 112 LYS A CA 1
ATOM 915 C C . LYS A 1 112 ? -9.734 -9.403 -5.344 1.00 89.62 112 LYS A C 1
ATOM 917 O O . LYS A 1 112 ? -10.786 -9.244 -4.715 1.00 89.62 112 LYS A O 1
ATOM 922 N N . THR A 1 113 ? -9.710 -9.623 -6.652 1.00 91.50 113 THR A N 1
ATOM 923 C CA . THR A 1 113 ? -10.917 -9.665 -7.469 1.00 91.50 113 THR A CA 1
ATOM 924 C C . THR A 1 113 ? -11.397 -11.114 -7.587 1.00 91.50 113 THR A C 1
ATOM 926 O O . THR A 1 113 ? -10.622 -11.980 -7.971 1.00 91.50 113 THR A O 1
ATOM 929 N N . PRO A 1 114 ? -12.650 -11.427 -7.208 1.00 92.75 114 PRO A N 1
ATOM 930 C CA . PRO A 1 114 ? -13.149 -12.794 -7.301 1.00 92.75 114 PRO A CA 1
ATOM 931 C C . PRO A 1 114 ? -13.543 -13.143 -8.740 1.00 92.75 114 PRO A C 1
ATOM 933 O O . PRO A 1 114 ? -14.359 -12.438 -9.336 1.00 92.75 114 PRO A O 1
ATOM 936 N N . ASP A 1 115 ? -13.071 -14.283 -9.244 1.00 90.44 115 ASP A N 1
ATOM 937 C CA . ASP A 1 115 ? -13.386 -14.759 -10.601 1.00 90.44 115 ASP A CA 1
ATOM 938 C C . ASP A 1 115 ? -14.835 -15.253 -10.732 1.00 90.44 115 ASP A C 1
ATOM 940 O O . ASP A 1 115 ? -15.437 -15.216 -11.806 1.00 90.44 115 ASP A O 1
ATOM 944 N N . ASP A 1 116 ? -15.403 -15.768 -9.636 1.00 93.12 116 ASP A N 1
ATOM 945 C CA . ASP A 1 116 ? -16.710 -16.418 -9.639 1.00 93.12 116 ASP A CA 1
ATOM 946 C C . ASP A 1 116 ? -17.500 -16.226 -8.331 1.00 93.12 116 ASP A C 1
ATOM 948 O O . ASP A 1 116 ? -17.023 -15.709 -7.315 1.00 93.12 116 ASP A O 1
ATOM 952 N N . ILE A 1 117 ? -18.757 -16.682 -8.342 1.00 93.88 117 ILE A N 1
ATOM 953 C CA . ILE A 1 117 ? -19.679 -16.582 -7.199 1.00 93.88 117 ILE A CA 1
ATOM 954 C C . ILE A 1 117 ? -19.170 -17.356 -5.971 1.00 93.88 117 ILE A C 1
ATOM 956 O O . ILE A 1 117 ? -19.463 -16.967 -4.835 1.00 93.88 117 ILE A O 1
ATOM 960 N N . SER A 1 118 ? -18.470 -18.473 -6.169 1.00 94.12 118 SER A N 1
ATOM 961 C CA . SER A 1 118 ? -17.937 -19.299 -5.083 1.00 94.12 118 SER A CA 1
ATOM 962 C C . SER A 1 118 ? -16.797 -18.573 -4.371 1.00 94.12 118 SER A C 1
ATOM 964 O O . SER A 1 118 ? -16.855 -18.398 -3.151 1.00 94.12 118 SER A O 1
ATOM 966 N N . GLN A 1 119 ? -15.829 -18.060 -5.133 1.00 93.44 119 GLN A N 1
ATOM 967 C CA . GLN A 1 119 ? -14.735 -17.230 -4.638 1.00 93.44 119 GLN A CA 1
ATOM 968 C C . GLN A 1 119 ? -15.266 -15.959 -3.968 1.00 93.44 119 GLN A C 1
ATOM 970 O O . GLN A 1 119 ? -14.885 -15.656 -2.840 1.00 93.44 119 GLN A O 1
ATOM 975 N N . ALA A 1 120 ? -16.231 -15.269 -4.585 1.00 93.88 120 ALA A N 1
ATOM 976 C CA . ALA A 1 120 ? -16.853 -14.081 -4.001 1.00 93.88 120 ALA A CA 1
ATOM 977 C C . ALA A 1 120 ? -17.498 -14.378 -2.637 1.00 93.88 120 ALA A C 1
ATOM 979 O O . ALA A 1 120 ? -17.393 -13.583 -1.703 1.00 93.88 120 ALA A O 1
ATOM 980 N N . LYS A 1 121 ? -18.162 -15.533 -2.478 1.00 94.75 121 LYS A N 1
ATOM 981 C CA . LYS A 1 121 ? -18.724 -15.949 -1.182 1.00 94.75 121 LYS A CA 1
ATOM 982 C C . LYS A 1 121 ? -17.635 -16.228 -0.148 1.00 94.75 121 LYS A C 1
ATOM 984 O O . LYS A 1 121 ? -17.806 -15.798 0.991 1.00 94.75 121 LYS A O 1
ATOM 989 N N . ALA A 1 122 ? -16.566 -16.928 -0.524 1.00 94.75 122 ALA A N 1
ATOM 990 C CA . ALA A 1 122 ? -15.445 -17.213 0.370 1.00 94.75 122 ALA A CA 1
ATOM 991 C C . ALA A 1 122 ? -14.777 -15.913 0.847 1.00 94.75 122 ALA A C 1
ATOM 993 O O . ALA A 1 122 ? -14.693 -15.668 2.051 1.00 94.75 122 ALA A O 1
ATOM 994 N N . LEU A 1 123 ? -14.455 -15.019 -0.088 1.00 94.44 123 LEU A N 1
ATOM 995 C CA . LEU A 1 123 ? -13.839 -13.726 0.196 1.00 94.44 123 LEU A CA 1
ATOM 996 C C . LEU A 1 123 ? -14.726 -12.845 1.090 1.00 94.44 123 LEU A C 1
ATOM 998 O O . LEU A 1 123 ? -14.246 -12.204 2.021 1.00 94.44 123 LEU A O 1
ATOM 1002 N N . LEU A 1 124 ? -16.049 -12.855 0.889 1.00 95.50 124 LEU A N 1
ATOM 1003 C CA . LEU A 1 124 ? -16.980 -12.144 1.774 1.00 95.50 124 LEU A CA 1
ATOM 1004 C C . LEU A 1 124 ? -16.986 -12.684 3.208 1.00 95.50 124 LEU A C 1
ATOM 1006 O O . LEU A 1 124 ? -17.195 -11.905 4.140 1.00 95.50 124 LEU A O 1
ATOM 1010 N N . VAL A 1 125 ? -16.807 -13.992 3.403 1.00 96.75 125 VAL A N 1
ATOM 1011 C CA . VAL A 1 125 ? -16.707 -14.583 4.747 1.00 96.75 125 VAL A CA 1
ATOM 1012 C C . VAL A 1 125 ? -15.429 -14.105 5.428 1.00 96.75 125 VAL A C 1
ATOM 1014 O O . VAL A 1 125 ? -15.494 -13.630 6.563 1.00 96.75 125 VAL A O 1
ATOM 1017 N N . GLU A 1 126 ? -14.302 -14.154 4.722 1.00 95.50 126 GLU A N 1
ATOM 1018 C CA . GLU A 1 126 ? -13.005 -13.689 5.222 1.00 95.50 126 GLU A CA 1
ATOM 1019 C C . GLU A 1 126 ? -13.032 -12.197 5.568 1.00 95.50 126 GLU A C 1
ATOM 1021 O O . GLU A 1 126 ? -12.718 -11.818 6.694 1.00 95.50 126 GLU A O 1
ATOM 1026 N N . LEU A 1 127 ? -13.519 -11.341 4.665 1.00 95.88 127 LEU A N 1
ATOM 1027 C CA . LEU A 1 127 ? -13.621 -9.899 4.911 1.00 95.88 127 LEU A CA 1
ATOM 1028 C C . LEU A 1 127 ? -14.542 -9.570 6.094 1.00 95.88 127 LEU A C 1
ATOM 1030 O O . LEU A 1 127 ? -14.247 -8.675 6.888 1.00 95.88 127 LEU A O 1
ATOM 1034 N N . LYS A 1 128 ? -15.654 -10.298 6.261 1.00 96.62 128 LYS A N 1
ATOM 1035 C CA . LYS A 1 128 ? -16.548 -10.125 7.421 1.00 96.62 128 LYS A CA 1
ATOM 1036 C C . LYS A 1 128 ? -15.872 -10.548 8.724 1.00 96.62 128 LYS A C 1
ATOM 1038 O O . LYS A 1 128 ? -16.097 -9.903 9.752 1.00 96.62 128 LYS A O 1
ATOM 1043 N N . GLN A 1 129 ? -15.038 -11.584 8.687 1.00 97.38 129 GLN A N 1
ATOM 1044 C CA . GLN A 1 129 ? -14.240 -12.013 9.832 1.00 97.38 129 GLN A CA 1
ATOM 1045 C C . GLN A 1 129 ? -13.162 -10.975 10.180 1.00 97.38 129 GLN A C 1
ATOM 1047 O O . GLN A 1 129 ? -13.115 -10.530 11.327 1.00 97.38 129 GLN A O 1
ATOM 1052 N N . ILE A 1 130 ? -12.401 -10.486 9.197 1.00 96.50 130 ILE A N 1
ATOM 1053 C CA . ILE A 1 130 ? -11.402 -9.416 9.378 1.00 96.50 130 ILE A CA 1
ATOM 1054 C C . ILE A 1 130 ? -12.059 -8.164 9.968 1.00 96.50 130 ILE A C 1
ATOM 1056 O O . ILE A 1 130 ? -11.598 -7.617 10.968 1.00 96.50 130 ILE A O 1
ATOM 1060 N N . LYS A 1 131 ? -13.204 -7.734 9.421 1.00 97.50 131 LYS A N 1
ATOM 1061 C CA . LYS A 1 131 ? -13.967 -6.598 9.961 1.00 97.50 131 LYS A CA 1
ATOM 1062 C C . LYS A 1 131 ? -14.317 -6.796 11.437 1.00 97.50 131 LYS A C 1
ATOM 1064 O O . LYS A 1 131 ? -14.248 -5.849 12.228 1.00 97.50 131 LYS A O 1
ATOM 1069 N N . LYS A 1 132 ? -14.731 -8.007 11.819 1.00 98.06 132 LYS A N 1
ATOM 1070 C CA . LYS A 1 132 ? -15.074 -8.341 13.206 1.00 98.06 132 LYS A CA 1
ATOM 1071 C C . LYS A 1 132 ? -13.847 -8.242 14.113 1.00 98.06 132 LYS A C 1
ATOM 1073 O O . LYS A 1 132 ? -13.960 -7.648 15.183 1.00 98.06 132 LYS A O 1
ATOM 1078 N N . GLU A 1 133 ? -12.704 -8.761 13.680 1.00 97.62 133 GLU A N 1
ATOM 1079 C CA . GLU A 1 133 ? -11.430 -8.690 14.408 1.00 97.62 133 GLU A CA 1
ATOM 1080 C C . GLU A 1 133 ? -10.966 -7.243 14.596 1.00 97.62 133 GLU A C 1
ATOM 1082 O O . GLU A 1 133 ? -10.744 -6.818 15.729 1.00 97.62 133 GLU A O 1
ATOM 1087 N N . LEU A 1 134 ? -10.965 -6.434 13.533 1.00 97.06 134 LEU A N 1
ATOM 1088 C CA . LEU A 1 134 ? -10.646 -5.003 13.611 1.00 97.06 134 LEU A CA 1
ATOM 1089 C C . LEU A 1 134 ? -11.607 -4.243 14.536 1.00 97.06 134 LEU A C 1
ATOM 1091 O O . LEU A 1 134 ? -11.204 -3.363 15.297 1.00 97.06 134 LEU A O 1
ATOM 1095 N N . THR A 1 135 ? -12.893 -4.600 14.529 1.00 96.69 135 THR A N 1
ATOM 1096 C CA . THR A 1 135 ? -13.887 -3.997 15.432 1.00 96.69 135 THR A CA 1
ATOM 1097 C C . THR A 1 135 ? -13.615 -4.350 16.897 1.00 96.69 135 THR A C 1
ATOM 1099 O O . THR A 1 135 ? -13.857 -3.523 17.782 1.00 96.69 135 THR A O 1
ATOM 1102 N N . ILE A 1 136 ? -13.138 -5.566 17.177 1.00 97.69 136 ILE A N 1
ATOM 1103 C CA . ILE A 1 136 ? -12.719 -5.982 18.522 1.00 97.69 136 ILE A CA 1
ATOM 1104 C C . ILE A 1 136 ? -11.473 -5.194 18.932 1.00 97.69 136 ILE A C 1
ATOM 1106 O O . ILE A 1 136 ? -11.505 -4.540 19.973 1.00 97.69 136 ILE A O 1
ATOM 1110 N N . LEU A 1 137 ? -10.455 -5.136 18.074 1.00 96.88 137 LEU A N 1
ATOM 1111 C CA . LEU A 1 137 ? -9.225 -4.382 18.318 1.00 96.88 137 LEU A CA 1
ATOM 1112 C C . LEU A 1 137 ? -9.510 -2.897 18.601 1.00 96.88 137 LEU A C 1
ATOM 1114 O O . LEU A 1 137 ? -9.042 -2.332 19.587 1.00 96.88 137 LEU A O 1
ATOM 1118 N N . LYS A 1 138 ? -10.394 -2.265 17.819 1.00 97.19 138 LYS A N 1
ATOM 1119 C CA . LYS A 1 138 ? -10.859 -0.890 18.065 1.00 97.19 138 LYS A CA 1
ATOM 1120 C C . LYS A 1 138 ? -11.483 -0.718 19.456 1.00 97.19 138 LYS A C 1
ATOM 1122 O O . LYS A 1 138 ? -11.293 0.321 20.104 1.00 97.19 138 LYS A O 1
ATOM 1127 N N . LYS A 1 139 ? -12.269 -1.698 19.918 1.00 96.94 139 LYS A N 1
ATOM 1128 C CA . LYS A 1 139 ? -12.872 -1.678 21.263 1.00 96.94 139 LYS A CA 1
ATOM 1129 C C . LYS A 1 139 ? -11.807 -1.820 22.347 1.00 96.94 139 LYS A C 1
ATOM 1131 O O . LYS A 1 139 ? -11.907 -1.116 23.350 1.00 96.94 139 LYS A O 1
ATOM 1136 N N . GLU A 1 140 ? -10.804 -2.664 22.138 1.00 96.44 140 GLU A N 1
ATOM 1137 C CA . GLU A 1 140 ? -9.669 -2.842 23.051 1.00 96.44 140 GLU A CA 1
ATOM 1138 C C . GLU A 1 140 ? -8.844 -1.560 23.170 1.00 96.44 140 GLU A C 1
ATOM 1140 O O . GLU A 1 140 ? -8.665 -1.058 24.279 1.00 96.44 140 GLU A O 1
ATOM 1145 N N . ILE A 1 141 ? -8.468 -0.936 22.049 1.00 95.25 141 ILE A N 1
ATOM 1146 C CA . ILE A 1 141 ? -7.765 0.359 22.041 1.00 95.25 141 ILE A CA 1
ATOM 1147 C C . ILE A 1 141 ? -8.600 1.427 22.764 1.00 95.25 141 ILE A C 1
ATOM 1149 O O . ILE A 1 141 ? -8.104 2.170 23.613 1.00 95.25 141 ILE A O 1
ATOM 1153 N N . SER A 1 142 ? -9.911 1.468 22.506 1.00 95.12 142 SER A N 1
ATOM 1154 C CA . SER A 1 142 ? -10.823 2.387 23.200 1.00 95.12 142 SER A CA 1
ATOM 1155 C C . SER A 1 142 ? -10.893 2.121 24.710 1.00 95.12 142 SER A C 1
ATOM 1157 O O . SER A 1 142 ? -11.032 3.064 25.495 1.00 95.12 142 SER A O 1
ATOM 1159 N N . ALA A 1 143 ? -10.808 0.861 25.140 1.00 95.94 143 ALA A N 1
ATOM 1160 C CA . ALA A 1 143 ? -10.746 0.493 26.550 1.00 95.94 143 ALA A CA 1
ATOM 1161 C C . ALA A 1 143 ? -9.413 0.921 27.185 1.00 95.94 143 ALA A C 1
ATOM 1163 O O . ALA A 1 143 ? -9.432 1.493 28.277 1.00 95.94 143 ALA A O 1
ATOM 1164 N N . SER A 1 144 ? -8.290 0.762 26.483 1.00 94.94 144 SER A N 1
ATOM 1165 C CA . SER A 1 144 ? -6.969 1.249 26.907 1.00 94.94 144 SER A CA 1
ATOM 1166 C C . SER A 1 144 ? -6.954 2.768 27.078 1.00 94.94 144 SER A C 1
ATOM 1168 O O . SER A 1 144 ? -6.589 3.265 28.142 1.00 94.94 144 SER A O 1
ATOM 1170 N N . ILE A 1 145 ? -7.491 3.520 26.110 1.00 94.38 145 ILE A N 1
ATOM 1171 C CA . ILE A 1 145 ? -7.667 4.981 26.211 1.00 94.38 145 ILE A CA 1
ATOM 1172 C C . ILE A 1 145 ? -8.498 5.353 27.448 1.00 94.38 145 ILE A C 1
ATOM 1174 O O . ILE A 1 145 ? -8.157 6.285 28.187 1.00 94.38 145 ILE A O 1
ATOM 1178 N N . ARG A 1 146 ? -9.603 4.641 27.710 1.00 95.62 146 ARG A N 1
ATOM 1179 C CA . ARG A 1 146 ? -10.434 4.873 28.906 1.00 95.62 146 ARG A CA 1
ATOM 1180 C C . ARG A 1 146 ? -9.664 4.576 30.192 1.00 95.62 146 ARG A C 1
ATOM 1182 O O . ARG A 1 146 ? -9.758 5.374 31.123 1.00 95.62 146 ARG A O 1
ATOM 1189 N N . SER A 1 147 ? -8.896 3.491 30.231 1.00 95.38 147 SER A N 1
ATOM 1190 C CA . SER A 1 147 ? -8.053 3.111 31.369 1.00 95.38 147 SER A CA 1
ATOM 1191 C C . SER A 1 147 ? -7.010 4.189 31.674 1.00 95.38 147 SER A C 1
ATOM 1193 O O . SER A 1 147 ? -6.975 4.703 32.792 1.00 95.38 147 SER A O 1
ATOM 1195 N N . THR A 1 148 ? -6.261 4.657 30.671 1.00 94.19 148 THR A N 1
ATOM 1196 C CA . THR A 1 148 ? -5.287 5.757 30.813 1.00 94.19 148 THR A CA 1
ATOM 1197 C C . THR A 1 148 ? -5.946 7.028 31.350 1.00 94.19 148 THR A C 1
ATOM 1199 O O . THR A 1 148 ? -5.438 7.680 32.267 1.00 94.19 148 THR A O 1
ATOM 1202 N N . ASN A 1 149 ? -7.136 7.366 30.846 1.00 93.31 149 ASN A N 1
ATOM 1203 C CA . ASN A 1 149 ? -7.910 8.501 31.347 1.00 93.31 149 ASN A CA 1
ATOM 1204 C C . ASN A 1 149 ? -8.346 8.323 32.812 1.00 93.31 149 ASN A C 1
ATOM 1206 O O . ASN A 1 149 ? -8.285 9.281 33.586 1.00 93.31 149 ASN A O 1
ATOM 1210 N N . GLN A 1 150 ? -8.786 7.126 33.206 1.00 95.31 150 GLN A N 1
ATOM 1211 C CA . GLN A 1 150 ? -9.162 6.817 34.588 1.00 95.31 150 GLN A CA 1
ATOM 1212 C C . GLN A 1 150 ? -7.954 6.874 35.528 1.00 95.31 150 GLN A C 1
ATOM 1214 O O . GLN A 1 150 ? -8.044 7.502 36.581 1.00 95.31 150 GLN A O 1
ATOM 1219 N N . GLN A 1 151 ? -6.808 6.319 35.128 1.00 95.06 151 GLN A N 1
ATOM 1220 C CA . GLN A 1 151 ? -5.564 6.381 35.898 1.00 95.06 151 GLN A CA 1
ATOM 1221 C C . GLN A 1 151 ? -5.100 7.826 36.105 1.00 95.06 151 GLN A C 1
ATOM 1223 O O . GLN A 1 151 ? -4.781 8.220 37.226 1.00 95.06 151 GLN A O 1
ATOM 1228 N N . ALA A 1 152 ? -5.135 8.656 35.059 1.00 93.44 152 ALA A N 1
ATOM 1229 C CA . ALA A 1 152 ? -4.797 10.074 35.172 1.00 93.44 152 ALA A CA 1
ATOM 1230 C C . ALA A 1 152 ? -5.759 10.831 36.108 1.00 93.44 152 ALA A C 1
ATOM 1232 O O . ALA A 1 152 ? -5.331 11.691 36.881 1.00 93.44 152 ALA A O 1
ATOM 1233 N N . ARG A 1 153 ? -7.062 10.508 36.084 1.00 93.25 153 ARG A N 1
ATOM 1234 C CA . ARG A 1 153 ? -8.054 11.063 37.027 1.00 93.25 153 ARG A CA 1
ATOM 1235 C C . ARG A 1 153 ? -7.769 10.628 38.465 1.00 93.25 153 ARG A C 1
ATOM 1237 O O . ARG A 1 153 ? -7.785 11.478 39.353 1.00 93.25 153 ARG A O 1
ATOM 1244 N N . ALA A 1 154 ? -7.462 9.350 38.685 1.00 94.88 154 ALA A N 1
ATOM 1245 C CA . ALA A 1 154 ? -7.111 8.815 39.997 1.00 94.88 154 ALA A CA 1
ATOM 1246 C C . ALA A 1 154 ? -5.846 9.486 40.559 1.00 94.88 154 ALA A C 1
ATOM 1248 O O . ALA A 1 154 ? -5.884 10.005 41.674 1.00 94.88 154 ALA A O 1
ATOM 1249 N N . LYS A 1 155 ? -4.772 9.594 39.761 1.00 93.25 155 LYS A N 1
ATOM 1250 C CA . LYS A 1 155 ? -3.542 10.320 40.130 1.00 93.25 155 LYS A CA 1
ATOM 1251 C C . LYS A 1 155 ? -3.832 11.782 40.490 1.00 93.25 155 LYS A C 1
ATOM 1253 O O . LYS A 1 155 ? -3.392 12.269 41.527 1.00 93.25 155 LYS A O 1
ATOM 1258 N N . ASN A 1 156 ? -4.632 12.485 39.685 1.00 91.25 156 ASN A N 1
ATOM 1259 C CA . ASN A 1 156 ? -5.011 13.874 39.974 1.00 91.25 156 ASN A CA 1
ATOM 1260 C C . ASN A 1 156 ? -5.835 14.022 41.263 1.00 91.25 156 ASN A C 1
ATOM 1262 O O . ASN A 1 156 ? -5.636 14.988 42.004 1.00 91.25 156 ASN A O 1
ATOM 1266 N N . SER A 1 157 ? -6.734 13.076 41.547 1.00 92.19 157 SER A N 1
ATOM 1267 C CA . SER A 1 157 ? -7.496 13.035 42.800 1.00 92.19 157 SER A CA 1
ATOM 1268 C C . SER A 1 157 ? -6.582 12.791 44.006 1.00 92.19 157 SER A C 1
ATOM 1270 O O . SER A 1 157 ? -6.674 13.515 44.997 1.00 92.19 157 SER A O 1
ATOM 1272 N N . GLN A 1 158 ? -5.627 11.863 43.897 1.00 91.94 158 GLN A N 1
ATOM 1273 C CA . GLN A 1 158 ? -4.618 11.617 44.933 1.00 91.94 158 GLN A CA 1
ATOM 1274 C C . GLN A 1 158 ? -3.778 12.869 45.220 1.00 91.94 158 GLN A C 1
ATOM 1276 O O . GLN A 1 158 ? -3.606 13.231 46.381 1.00 91.94 158 GLN A O 1
ATOM 1281 N N . ILE A 1 159 ? -3.319 13.581 44.183 1.00 89.94 159 ILE A N 1
ATOM 1282 C CA . ILE A 1 159 ? -2.580 14.849 44.334 1.00 89.94 159 ILE A CA 1
ATOM 1283 C C . ILE A 1 159 ? -3.437 15.907 45.048 1.00 89.94 159 ILE A C 1
ATOM 1285 O O . ILE A 1 159 ? -2.937 16.659 45.888 1.00 89.94 159 ILE A O 1
ATOM 1289 N N . ALA A 1 160 ? -4.735 15.985 44.734 1.00 86.94 160 ALA A N 1
ATOM 1290 C CA . ALA A 1 160 ? -5.640 16.930 45.386 1.00 86.94 160 ALA A CA 1
ATOM 1291 C C . ALA A 1 160 ? -5.736 16.676 46.902 1.00 86.94 160 ALA A C 1
ATOM 1293 O O . ALA A 1 160 ? -5.607 17.628 47.678 1.00 86.94 160 ALA A O 1
ATOM 1294 N N . ASN A 1 161 ? -5.844 15.405 47.300 1.00 87.75 161 ASN A N 1
ATOM 1295 C CA . ASN A 1 161 ? -6.052 14.959 48.682 1.00 87.75 161 ASN A CA 1
ATOM 1296 C C . ASN A 1 161 ? -4.775 14.893 49.543 1.00 87.75 161 ASN A C 1
ATOM 1298 O O . ASN A 1 161 ? -4.838 14.496 50.702 1.00 87.75 161 ASN A O 1
ATOM 1302 N N . GLN A 1 162 ? -3.605 15.281 49.026 1.00 87.12 162 GLN A N 1
ATOM 1303 C CA . GLN A 1 162 ? -2.385 15.349 49.837 1.00 87.12 162 GLN A CA 1
ATOM 1304 C C . GLN A 1 162 ? -2.477 16.468 50.889 1.00 87.12 162 GLN A C 1
ATOM 1306 O O . GLN A 1 162 ? -2.559 17.650 50.542 1.00 87.12 162 GLN A O 1
ATOM 1311 N N . TYR A 1 163 ? -2.424 16.095 52.170 1.00 72.94 163 TYR A N 1
ATOM 1312 C CA . TYR A 1 163 ? -2.602 17.002 53.312 1.00 72.94 163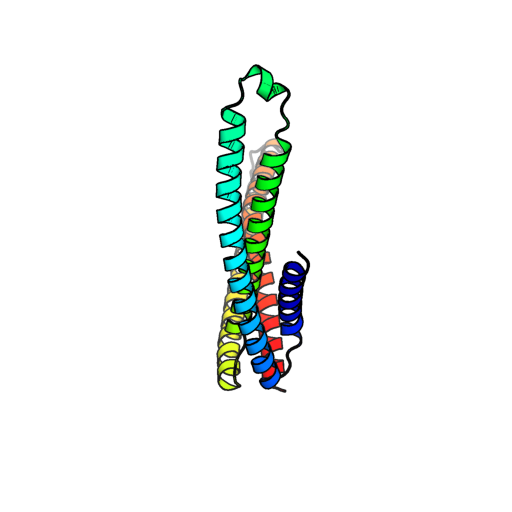 TYR A CA 1
ATOM 1313 C C . TYR A 1 163 ? -1.404 17.930 53.589 1.00 72.94 163 TYR A C 1
ATOM 1315 O O . TYR A 1 163 ? -1.581 18.964 54.223 1.00 72.94 163 TYR A O 1
ATOM 1323 N N . PHE A 1 164 ? -0.206 17.622 53.073 1.00 72.12 164 PHE A N 1
ATOM 1324 C CA . PHE A 1 164 ? 1.036 18.333 53.425 1.00 72.12 164 PHE A CA 1
ATOM 1325 C C . PHE A 1 164 ? 1.818 18.914 52.234 1.00 72.12 164 PHE A C 1
ATOM 1327 O O . PHE A 1 164 ? 3.016 19.163 52.344 1.00 72.12 164 PHE A O 1
ATOM 1334 N N . SER A 1 165 ? 1.175 19.157 51.086 1.00 73.69 165 SER A N 1
ATOM 1335 C CA . SER A 1 165 ? 1.844 19.764 49.924 1.00 73.69 165 SER A CA 1
ATOM 1336 C C . SER A 1 165 ? 1.357 21.182 49.615 1.00 73.69 165 SER A C 1
ATOM 1338 O O . SER A 1 165 ? 0.159 21.455 49.525 1.00 73.69 165 SER A O 1
ATOM 1340 N N . ASN A 1 166 ? 2.314 22.095 49.410 1.00 85.75 166 ASN A N 1
ATOM 1341 C CA . ASN A 1 166 ? 2.055 23.456 48.935 1.00 85.75 166 ASN A CA 1
ATOM 1342 C C . ASN A 1 166 ? 1.432 23.416 47.522 1.00 85.75 166 ASN A C 1
ATOM 1344 O O . ASN A 1 166 ? 1.817 22.602 46.680 1.00 85.75 166 ASN A O 1
ATOM 1348 N N . SER A 1 167 ? 0.498 24.330 47.249 1.00 84.38 167 SER A N 1
ATOM 1349 C CA . SER A 1 167 ? -0.211 24.497 45.972 1.00 84.38 167 SER A CA 1
ATOM 1350 C C . SER A 1 167 ? 0.707 24.458 44.739 1.00 84.38 167 SER A C 1
ATOM 1352 O O . SER A 1 167 ? 0.416 23.743 43.779 1.00 84.38 167 SER A O 1
ATOM 1354 N N . LYS A 1 168 ? 1.868 25.132 44.786 1.00 87.81 168 LYS A N 1
ATOM 1355 C CA . LYS A 1 168 ? 2.840 25.125 43.671 1.00 87.81 168 LYS A CA 1
ATOM 1356 C C . LYS A 1 168 ? 3.375 23.724 43.359 1.00 87.81 168 LYS A C 1
ATOM 1358 O O . LYS A 1 168 ? 3.532 23.365 42.197 1.00 87.81 168 LYS A O 1
ATOM 1363 N N . TYR A 1 169 ? 3.614 22.911 44.385 1.00 88.44 169 TYR A N 1
ATOM 1364 C CA . TYR A 1 169 ? 4.099 21.544 44.213 1.00 88.44 169 TYR A CA 1
ATOM 1365 C C . TYR A 1 169 ? 3.009 20.627 43.640 1.00 88.44 169 TYR A C 1
ATOM 1367 O O . TYR A 1 169 ? 3.263 19.887 42.689 1.00 88.44 169 TYR A O 1
ATOM 1375 N N . LYS A 1 170 ? 1.761 20.758 44.119 1.00 87.75 170 LYS A N 1
ATOM 1376 C CA . LYS A 1 170 ? 0.598 20.062 43.534 1.00 87.75 170 LYS A CA 1
ATOM 1377 C C . LYS A 1 170 ? 0.410 20.406 42.052 1.00 87.75 170 LYS A C 1
ATOM 1379 O O . LYS A 1 170 ? 0.057 19.537 41.259 1.00 87.75 170 LYS A O 1
ATOM 1384 N N . GLN A 1 171 ? 0.656 21.658 41.659 1.00 89.06 171 GLN A N 1
ATOM 1385 C CA . GLN A 1 171 ? 0.582 22.081 40.259 1.00 89.06 171 GLN A CA 1
ATOM 1386 C C . GLN A 1 171 ? 1.636 21.386 39.387 1.00 89.06 171 GLN A C 1
ATOM 1388 O O . GLN A 1 171 ? 1.282 20.873 38.328 1.00 89.06 171 GLN A O 1
ATOM 1393 N N . ILE A 1 172 ? 2.893 21.308 39.838 1.00 90.88 172 ILE A N 1
ATOM 1394 C CA . ILE A 1 172 ? 3.964 20.602 39.112 1.00 90.88 172 ILE A CA 1
ATOM 1395 C C . ILE A 1 172 ? 3.609 19.119 38.933 1.00 90.88 172 ILE A C 1
ATOM 1397 O O . ILE A 1 172 ? 3.712 18.595 37.827 1.00 90.88 172 ILE A O 1
ATOM 1401 N N . GLN A 1 173 ? 3.102 18.459 39.979 1.00 90.56 173 GLN A N 1
ATOM 1402 C CA . GLN A 1 173 ? 2.672 17.059 39.883 1.00 90.56 173 GLN A CA 1
ATOM 1403 C C . GLN A 1 173 ? 1.534 16.863 38.868 1.00 90.56 173 GLN A C 1
ATOM 1405 O O . GLN A 1 173 ? 1.576 15.930 38.071 1.00 90.56 173 GLN A O 1
ATOM 1410 N N . ARG A 1 174 ? 0.540 17.764 38.832 1.00 90.75 174 ARG A N 1
ATOM 1411 C CA . ARG A 1 174 ? -0.548 17.718 37.833 1.00 90.75 174 ARG A CA 1
ATOM 1412 C C . ARG A 1 174 ? -0.043 17.905 36.403 1.00 90.75 174 ARG A C 1
ATOM 1414 O O . ARG A 1 174 ? -0.583 17.284 35.490 1.00 90.75 174 ARG A O 1
ATOM 1421 N N . ILE A 1 175 ? 0.968 18.753 36.202 1.00 92.00 175 ILE A N 1
ATOM 1422 C CA . ILE A 1 175 ? 1.620 18.922 34.895 1.00 92.00 175 ILE A CA 1
ATOM 1423 C C . ILE A 1 175 ? 2.304 17.615 34.485 1.00 92.00 175 ILE A C 1
ATOM 1425 O O . ILE A 1 175 ? 2.100 17.168 33.360 1.00 92.00 175 ILE A O 1
ATOM 1429 N N . GLY A 1 176 ? 3.024 16.962 35.404 1.00 93.25 176 GLY A N 1
ATOM 1430 C CA . GLY A 1 176 ? 3.627 15.646 35.163 1.00 93.25 176 GLY A CA 1
ATOM 1431 C C . GLY A 1 176 ? 2.595 14.592 34.750 1.00 93.25 176 GLY A C 1
ATOM 1432 O O . GLY A 1 176 ? 2.742 13.963 33.708 1.00 93.25 176 GLY A O 1
ATOM 1433 N N . VAL A 1 177 ? 1.484 14.481 35.489 1.00 93.06 177 VAL A N 1
ATOM 1434 C CA . VAL A 1 177 ? 0.380 13.559 35.150 1.00 93.06 177 VAL A CA 1
ATOM 1435 C C . VAL A 1 177 ? -0.226 13.867 33.779 1.00 93.06 177 VAL A C 1
ATOM 1437 O O . VAL A 1 177 ? -0.606 12.946 33.057 1.00 93.06 177 VAL A O 1
ATOM 1440 N N . ARG A 1 178 ? -0.335 15.147 33.398 1.00 93.00 178 ARG A N 1
ATOM 1441 C CA . ARG A 1 178 ? -0.825 15.535 32.069 1.00 93.00 178 ARG A CA 1
ATOM 1442 C C . ARG A 1 178 ? 0.140 15.094 30.972 1.00 93.00 178 ARG A C 1
ATOM 1444 O O . ARG A 1 178 ? -0.318 14.484 30.015 1.00 93.00 178 ARG A O 1
ATOM 1451 N N . ALA A 1 179 ? 1.435 15.348 31.136 1.00 93.25 179 ALA A N 1
ATOM 1452 C CA . ALA A 1 179 ? 2.449 14.947 30.165 1.00 93.25 179 ALA A CA 1
ATOM 1453 C C . ALA A 1 179 ? 2.508 13.417 29.998 1.00 93.25 179 ALA A C 1
ATOM 1455 O O . ALA A 1 179 ? 2.521 12.920 28.875 1.00 93.25 179 ALA A O 1
ATOM 1456 N N . GLU A 1 180 ? 2.457 12.662 31.103 1.00 92.12 180 GLU A N 1
ATOM 1457 C CA . GLU A 1 180 ? 2.372 11.193 31.075 1.00 92.12 180 GLU A CA 1
ATOM 1458 C C . GLU A 1 180 ? 1.123 10.711 30.328 1.00 92.12 180 GLU A C 1
ATOM 1460 O O . GLU A 1 180 ? 1.206 9.831 29.473 1.00 92.12 180 GLU A O 1
ATOM 1465 N N . LYS A 1 181 ? -0.038 11.308 30.631 1.00 94.81 181 LYS A N 1
ATOM 1466 C CA . LYS A 1 181 ? -1.305 10.989 29.970 1.00 94.81 181 LYS A CA 1
ATOM 1467 C C . LYS A 1 181 ? -1.233 11.266 28.468 1.00 94.81 181 LYS A C 1
ATOM 1469 O O . LYS A 1 181 ? -1.639 10.416 27.688 1.00 94.81 181 LYS A O 1
ATOM 1474 N N . GLU A 1 182 ? -0.778 12.450 28.068 1.00 93.19 182 GLU A N 1
ATOM 1475 C CA . GLU A 1 182 ? -0.698 12.854 26.659 1.00 93.19 182 GLU A CA 1
ATOM 1476 C C . GLU A 1 182 ? 0.249 11.944 25.872 1.00 93.19 182 GLU A C 1
ATOM 1478 O O . GLU A 1 182 ? -0.108 11.486 24.789 1.00 93.19 182 GLU A O 1
ATOM 1483 N N . SER A 1 183 ? 1.403 11.601 26.450 1.00 91.81 183 SER A N 1
ATOM 1484 C CA . SER A 1 183 ? 2.342 10.644 25.856 1.00 91.81 183 SER A CA 1
ATOM 1485 C C . SER A 1 183 ? 1.700 9.267 25.640 1.00 91.81 183 SER A C 1
ATOM 1487 O O . SER A 1 183 ? 1.757 8.720 24.540 1.00 91.81 183 SER A O 1
ATOM 1489 N N . ALA A 1 184 ? 1.020 8.736 26.663 1.00 90.44 184 ALA A N 1
ATOM 1490 C CA . ALA A 1 184 ? 0.366 7.429 26.595 1.00 90.44 184 ALA A CA 1
ATOM 1491 C C . ALA A 1 184 ? -0.853 7.401 25.654 1.00 90.44 184 ALA A C 1
ATOM 1493 O O . ALA A 1 184 ? -1.134 6.375 25.042 1.00 90.44 184 ALA A O 1
ATOM 1494 N N . LEU A 1 185 ? -1.595 8.506 25.530 1.00 92.94 185 LEU A N 1
ATOM 1495 C CA . LEU A 1 185 ? -2.754 8.578 24.635 1.00 92.94 185 LEU A CA 1
ATOM 1496 C C . LEU A 1 185 ? -2.360 8.657 23.165 1.00 92.94 185 LEU A C 1
ATOM 1498 O O . LEU A 1 185 ? -3.026 8.039 22.341 1.00 92.94 185 LEU A O 1
ATOM 1502 N N . ARG A 1 186 ? -1.277 9.368 22.838 1.00 91.31 186 ARG A N 1
ATOM 1503 C CA . ARG A 1 186 ? -0.886 9.622 21.447 1.00 91.31 186 ARG A CA 1
ATOM 1504 C C . ARG A 1 186 ? -0.684 8.341 20.633 1.00 91.31 186 ARG A C 1
ATOM 1506 O O . ARG A 1 186 ? -1.078 8.299 19.473 1.00 91.31 186 ARG A O 1
ATOM 1513 N N . MET A 1 187 ? -0.086 7.309 21.232 1.00 88.50 187 MET A N 1
ATOM 1514 C CA . MET A 1 187 ? 0.127 6.021 20.555 1.00 88.50 187 MET A CA 1
ATOM 1515 C C . MET A 1 187 ? -1.213 5.347 20.237 1.00 88.50 187 MET A C 1
ATOM 1517 O O . MET A 1 187 ? -1.471 4.996 19.093 1.00 88.50 187 MET A O 1
ATOM 1521 N N . HIS A 1 188 ? -2.112 5.282 21.220 1.00 91.12 188 HIS A N 1
ATOM 1522 C CA . HIS A 1 188 ? -3.425 4.663 21.047 1.00 91.12 188 HIS A CA 1
ATOM 1523 C C . HIS A 1 188 ? -4.364 5.441 20.121 1.00 91.12 188 HIS A C 1
ATOM 1525 O O . HIS A 1 188 ? -5.205 4.839 19.463 1.00 91.12 188 HIS A O 1
ATOM 1531 N N . GLU A 1 189 ? -4.264 6.770 20.075 1.00 92.06 189 GLU A N 1
ATOM 1532 C CA . GLU A 1 189 ? -5.040 7.590 19.139 1.00 92.06 189 GLU A CA 1
ATOM 1533 C C . GLU A 1 189 ? -4.616 7.310 17.693 1.00 92.06 189 GLU A C 1
ATOM 1535 O O . GLU A 1 189 ? -5.479 7.032 16.864 1.00 92.06 189 GLU A O 1
ATOM 1540 N N . SER A 1 190 ? -3.307 7.254 17.427 1.00 93.06 190 SER A N 1
ATOM 1541 C CA . SER A 1 190 ? -2.773 6.884 16.109 1.00 93.06 190 SER A CA 1
ATOM 1542 C C . SER A 1 190 ? -3.175 5.463 15.699 1.00 93.06 190 SER A C 1
ATOM 1544 O O . SER A 1 190 ? -3.661 5.259 14.591 1.00 93.06 190 SER A O 1
ATOM 1546 N N . GLU A 1 191 ? -3.019 4.483 16.594 1.00 93.69 191 GLU A N 1
ATOM 1547 C CA . GLU A 1 191 ? -3.426 3.091 16.343 1.00 93.69 191 GLU A CA 1
ATOM 1548 C C . GLU A 1 191 ? -4.930 2.988 16.058 1.00 93.69 191 GLU A C 1
ATOM 1550 O O . GLU A 1 191 ? -5.369 2.246 15.180 1.00 93.69 191 GLU A O 1
ATOM 1555 N N . LYS A 1 192 ? -5.752 3.749 16.788 1.00 94.56 192 LYS A N 1
ATOM 1556 C CA . LYS A 1 192 ? -7.200 3.754 16.587 1.00 94.56 192 LYS A CA 1
ATOM 1557 C C . LYS A 1 192 ? -7.576 4.312 15.216 1.00 94.56 192 LYS A C 1
ATOM 1559 O O . LYS A 1 192 ? -8.463 3.750 14.578 1.00 94.56 192 LYS A O 1
ATOM 1564 N N . GLU A 1 193 ? -6.951 5.406 14.788 1.00 94.94 193 GLU A N 1
ATOM 1565 C CA . GLU A 1 193 ? -7.187 6.011 13.471 1.00 94.94 193 GLU A CA 1
ATOM 1566 C C . GLU A 1 193 ? -6.797 5.059 12.331 1.00 94.94 193 GLU A C 1
ATOM 1568 O O . GLU A 1 193 ? -7.533 4.933 11.346 1.00 94.94 193 GLU A O 1
ATOM 1573 N N . GLU A 1 194 ? -5.691 4.330 12.487 1.00 95.81 194 GLU A N 1
ATOM 1574 C CA . GLU A 1 194 ? -5.258 3.306 11.534 1.00 95.81 194 GLU A CA 1
ATOM 1575 C C . GLU A 1 194 ? -6.280 2.164 11.432 1.00 95.81 194 GLU A C 1
ATOM 1577 O O . GLU A 1 194 ? -6.749 1.842 10.339 1.00 95.81 194 GLU A O 1
ATOM 1582 N N . VAL A 1 195 ? -6.717 1.612 12.569 1.00 95.81 195 VAL A N 1
ATOM 1583 C CA . VAL A 1 195 ? -7.739 0.550 12.602 1.00 95.81 195 VAL A CA 1
ATOM 1584 C C . VAL A 1 195 ? -9.076 1.037 12.036 1.00 95.81 195 VAL A C 1
ATOM 1586 O O . VAL A 1 195 ? -9.762 0.295 11.334 1.00 95.81 195 VAL A O 1
ATOM 1589 N N . GLU A 1 196 ? -9.477 2.280 12.310 1.00 95.56 196 GLU A N 1
ATOM 1590 C CA . GLU A 1 196 ? -10.691 2.866 11.728 1.00 95.56 196 GLU A CA 1
ATOM 1591 C C . GLU A 1 196 ? -10.601 2.978 10.203 1.00 95.56 196 GLU A C 1
ATOM 1593 O O . GLU A 1 196 ? -11.572 2.655 9.515 1.00 95.56 196 GLU A O 1
ATOM 1598 N N . SER A 1 197 ? -9.439 3.359 9.679 1.00 95.50 197 SER A N 1
ATOM 1599 C CA . SER A 1 197 ? -9.191 3.429 8.237 1.00 95.50 197 SER A CA 1
ATOM 1600 C C . SER A 1 197 ? -9.280 2.044 7.589 1.00 95.50 197 SER A C 1
ATOM 1602 O O . SER A 1 197 ? -10.006 1.875 6.608 1.00 95.50 197 SER A O 1
ATOM 1604 N N . GLN A 1 198 ? -8.658 1.030 8.198 1.00 95.81 198 GLN A N 1
ATOM 1605 C CA . GLN A 1 198 ? -8.731 -0.360 7.730 1.00 95.81 198 GLN A CA 1
ATOM 1606 C C . GLN A 1 198 ? -10.170 -0.902 7.731 1.00 95.81 198 GLN A C 1
ATOM 1608 O O . GLN A 1 198 ? -10.586 -1.567 6.783 1.00 95.81 198 GLN A O 1
ATOM 1613 N N . ILE A 1 199 ? -10.975 -0.589 8.757 1.00 95.75 199 ILE A N 1
ATOM 1614 C CA . ILE A 1 199 ? -12.396 -0.982 8.792 1.00 95.75 199 ILE A CA 1
ATOM 1615 C C . ILE A 1 199 ? -13.149 -0.391 7.595 1.00 95.75 199 ILE A C 1
ATOM 1617 O O . ILE A 1 199 ? -13.909 -1.109 6.945 1.00 95.75 199 ILE A O 1
ATOM 1621 N N . ILE A 1 200 ? -12.939 0.893 7.293 1.00 95.75 200 ILE A N 1
ATOM 1622 C CA . ILE A 1 200 ? -13.596 1.572 6.167 1.00 95.75 200 ILE A CA 1
ATOM 1623 C C . ILE A 1 200 ? -13.195 0.929 4.833 1.00 95.75 200 ILE A C 1
ATOM 1625 O O . ILE A 1 200 ? -14.039 0.759 3.952 1.00 95.75 200 ILE A O 1
ATOM 1629 N N . GLU A 1 201 ? -11.926 0.563 4.662 1.00 93.56 201 GLU A N 1
ATOM 1630 C CA . GLU A 1 201 ? -11.441 -0.119 3.456 1.00 93.56 201 GLU A CA 1
ATOM 1631 C C . GLU A 1 201 ? -12.077 -1.499 3.277 1.00 93.56 201 GLU A C 1
ATOM 1633 O O . GLU A 1 201 ? -12.601 -1.804 2.202 1.00 93.56 201 GLU A O 1
ATOM 1638 N N . VAL A 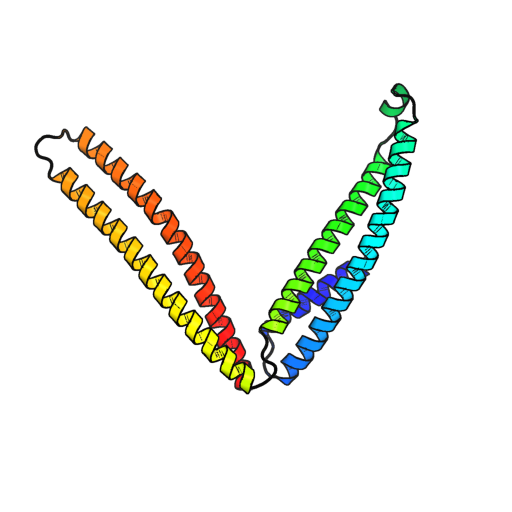1 202 ? -12.120 -2.303 4.341 1.00 95.06 202 VAL A N 1
ATOM 1639 C CA . VAL A 1 202 ? -12.774 -3.619 4.327 1.00 95.06 202 VAL A CA 1
ATOM 1640 C C . VAL A 1 202 ? -14.268 -3.484 4.024 1.00 95.06 202 VAL A C 1
ATOM 1642 O O . VAL A 1 202 ? -14.809 -4.258 3.238 1.00 95.06 202 VAL A O 1
ATOM 1645 N N . GLU A 1 203 ? -14.951 -2.486 4.588 1.00 95.88 203 GLU A N 1
ATOM 1646 C CA . GLU A 1 203 ? -16.361 -2.217 4.285 1.00 95.88 203 GLU A CA 1
ATOM 1647 C C . GLU A 1 203 ? -16.592 -1.863 2.816 1.00 95.88 203 GLU A C 1
ATOM 1649 O O . GLU A 1 203 ? -17.524 -2.388 2.203 1.00 95.88 203 GLU A O 1
ATOM 1654 N N . LYS A 1 204 ? -15.735 -1.020 2.233 1.00 93.75 204 LYS A N 1
ATOM 1655 C CA . LYS A 1 204 ? -15.792 -0.696 0.802 1.00 93.75 204 LYS A CA 1
ATOM 1656 C C . LYS A 1 204 ? -15.619 -1.946 -0.058 1.00 93.75 204 LYS A C 1
ATOM 1658 O O . LYS A 1 204 ? -16.389 -2.123 -1.000 1.00 93.75 204 LYS A O 1
ATOM 1663 N N . MET A 1 205 ? -14.675 -2.824 0.285 1.00 92.88 205 MET A N 1
ATOM 1664 C CA . MET A 1 205 ? -14.464 -4.081 -0.443 1.00 92.88 205 MET A CA 1
ATOM 1665 C C . MET A 1 205 ? -15.648 -5.038 -0.315 1.00 92.88 205 MET A C 1
ATOM 1667 O O . MET A 1 205 ? -16.085 -5.594 -1.319 1.00 92.88 205 MET A O 1
ATOM 1671 N N . ILE A 1 206 ? -16.229 -5.177 0.881 1.00 94.94 206 ILE A N 1
ATOM 1672 C CA . ILE A 1 206 ? -17.442 -5.984 1.085 1.00 94.94 206 ILE A CA 1
ATOM 1673 C C . ILE A 1 206 ? -18.571 -5.488 0.178 1.00 94.94 206 ILE A C 1
ATOM 1675 O O . ILE A 1 206 ? -19.164 -6.287 -0.542 1.00 94.94 206 ILE A O 1
ATOM 1679 N N . LEU A 1 207 ? -18.851 -4.180 0.182 1.00 94.00 207 LEU A N 1
ATOM 1680 C CA . LEU A 1 207 ? -19.916 -3.595 -0.638 1.00 94.00 207 LEU A CA 1
ATOM 1681 C C . LEU A 1 207 ? -19.658 -3.785 -2.135 1.00 94.00 207 LEU A C 1
ATOM 1683 O O . LEU A 1 207 ? -20.582 -4.074 -2.896 1.00 94.00 207 LEU A O 1
ATOM 1687 N N . TRP A 1 208 ? -18.405 -3.630 -2.556 1.00 93.88 208 TRP A N 1
ATOM 1688 C CA . TRP A 1 208 ? -17.998 -3.817 -3.941 1.00 93.88 208 TRP A CA 1
ATOM 1689 C C . TRP A 1 208 ? -18.201 -5.269 -4.401 1.00 93.88 208 TRP A C 1
ATOM 1691 O O . TRP A 1 208 ? -18.870 -5.491 -5.410 1.00 93.88 208 TRP A O 1
ATOM 1701 N N . ILE A 1 209 ? -17.751 -6.261 -3.625 1.00 93.31 209 ILE A N 1
ATOM 1702 C CA . ILE A 1 209 ? -17.945 -7.688 -3.946 1.00 93.31 209 ILE A CA 1
ATOM 1703 C C . ILE A 1 209 ? -19.427 -8.076 -3.889 1.00 93.31 209 ILE A C 1
ATOM 1705 O O . ILE A 1 209 ? -19.905 -8.823 -4.743 1.00 93.31 209 ILE A O 1
ATOM 1709 N N . GLU A 1 210 ? -20.186 -7.569 -2.911 1.00 93.06 210 GLU A N 1
ATOM 1710 C CA . GLU A 1 210 ? -21.631 -7.815 -2.828 1.00 93.06 210 GLU A CA 1
ATOM 1711 C C . GLU A 1 210 ? -22.365 -7.279 -4.062 1.00 93.06 210 GLU A C 1
ATOM 1713 O O . GLU A 1 210 ? -23.291 -7.932 -4.544 1.00 93.06 210 GLU A O 1
ATOM 1718 N N . ARG A 1 211 ? -21.929 -6.146 -4.624 1.00 92.31 211 ARG A N 1
ATOM 1719 C CA . ARG A 1 211 ? -22.465 -5.626 -5.887 1.00 92.31 211 ARG A CA 1
ATOM 1720 C C . ARG A 1 211 ? -22.156 -6.553 -7.063 1.00 92.31 211 ARG A C 1
ATOM 1722 O O . ARG A 1 211 ? -23.076 -6.855 -7.815 1.00 92.31 211 ARG A O 1
ATOM 1729 N N . ILE A 1 212 ? -20.912 -7.022 -7.196 1.00 91.25 212 ILE A N 1
ATOM 1730 C CA . ILE A 1 212 ? -20.508 -7.947 -8.275 1.00 91.25 212 ILE A CA 1
ATOM 1731 C C . ILE A 1 212 ? -21.325 -9.233 -8.222 1.00 91.25 212 ILE A C 1
ATOM 1733 O O . ILE A 1 212 ? -21.879 -9.670 -9.223 1.00 91.25 212 ILE A O 1
ATOM 1737 N N . LYS A 1 213 ? -21.449 -9.806 -7.025 1.00 91.12 213 LYS A N 1
ATOM 1738 C CA . LYS A 1 213 ? -22.176 -11.052 -6.784 1.00 91.12 213 LYS A CA 1
ATOM 1739 C C . LYS A 1 213 ? -23.674 -10.962 -7.109 1.00 91.12 213 LYS A C 1
ATOM 1741 O O . LYS A 1 213 ? -24.273 -11.983 -7.434 1.00 91.12 213 LYS A O 1
ATOM 1746 N N . ASN A 1 214 ? -24.288 -9.794 -6.918 1.00 87.50 214 ASN A N 1
ATOM 1747 C CA . ASN A 1 214 ? -25.734 -9.595 -7.066 1.00 87.50 214 ASN A CA 1
ATOM 1748 C C . ASN A 1 214 ? -26.150 -9.074 -8.453 1.00 87.50 214 ASN A C 1
ATOM 1750 O O . ASN A 1 214 ? -27.342 -8.839 -8.657 1.00 87.50 214 ASN A O 1
ATOM 1754 N N . SER A 1 215 ? -25.192 -8.845 -9.353 1.00 80.81 215 SER A N 1
ATOM 1755 C CA . SER A 1 215 ? -25.432 -8.388 -10.728 1.00 80.81 215 SER A CA 1
ATOM 1756 C C . SER A 1 215 ? -25.534 -9.561 -11.689 1.00 80.81 215 SER A C 1
ATOM 1758 O O . SER A 1 215 ? -26.323 -9.434 -12.649 1.00 80.81 215 SER A O 1
#

Secondary structure (DSSP, 8-state):
-HHHHHHHHHHHHHHHHGGG--SHHHHHHHHHHHHHHHHHHHHHHHHHHHHHHHHHHHHHHHHHHHHTS-HHHHTTS--HHHHHHHHHHHHHHHHHHHHHHHHHHHHHHHHHS-SSHHHHHHHHHHHHHHHHHHHHHHHHHHHHHHHHHHHHHHHHHHHHT-TT--HHHHHHHHHHHHHHHHHHHHHHHHHHHHHHHHHHHHHHHHHHHHHHHT-

Foldseek 3Di:
DVVLVVLLVQLVVLLVCLLVDQALVSLVVSLVSLVVSLVVLVVLLVVLVVVLVVLVVVLVVLVVVLVPDPPVVNVVDDCVVNVVSVVSSVVSVVSNVSSVVSNVSSVVSNVLGANDLVSLVVSLVVLVVVLVVLVVVLVVLVVQLVVLVVVLVVQLVVLVPDPPDDPVVSVVSNVVSVVVSVVSNVVSVVVNVVSVVVSVVSVSSSVSSVSHNVD